Protein AF-0000000087545117 (afdb_homodimer)

InterPro domains:
  IPR011008 Dimeric alpha-beta barrel [SSF54909] (1-99)
  IPR012577 NIPSNAP [PF07978] (7-99)

Nearest PDB structures (foldseek):
  5k9f-assembly1_A  TM=8.607E-01  e=1.826E-07  Paraburkholderia xenovorans LB400
  2ap6-assembly1_A  TM=8.601E-01  e=4.436E-07  Agrobacterium fabrum str. C58
  5ixu-assembly1_A  TM=8.517E-01  e=2.617E-06  Paraburkholderia xenovorans LB400
  1vqs-assembly1_B  TM=8.521E-01  e=5.545E-06  Agrobacterium fabrum str. C58
  2gff-assembly1_A  TM=7.831E-01  e=1.025E-05  Yersinia pestis

Radius of gyration: 17.35 Å; Cα contacts (8 Å, |Δi|>4): 385; chains: 2; bounding box: 37×52×34 Å

pLDDT: mean 96.79, std 2.28, range [77.75, 98.69]

Solvent-accessible surface area (backbone atoms only — not comparable to full-atom values): 10434 Å² total; per-residue (Å²): 90,34,25,46,38,36,45,33,37,36,39,59,91,36,50,70,59,50,51,55,53,47,57,52,48,51,53,51,43,40,73,69,68,33,51,67,68,29,35,33,35,50,64,53,78,62,64,31,46,33,38,36,38,34,29,31,72,35,70,67,54,43,50,50,45,52,57,50,41,69,70,34,68,69,47,43,49,53,53,50,50,44,65,71,68,48,39,60,72,45,73,46,80,43,37,21,28,65,49,68,133,88,33,24,44,37,35,44,32,37,36,40,59,91,36,48,72,60,50,50,55,51,47,57,49,48,52,51,51,43,40,74,69,68,32,50,65,70,29,35,32,34,51,65,53,76,62,64,34,47,33,38,37,36,35,29,31,73,37,69,67,55,44,49,51,46,53,59,50,40,69,71,33,68,69,46,42,49,54,54,47,49,43,67,69,67,48,38,59,73,46,72,48,80,45,37,21,28,64,51,69,132

Sequence (202 aa):
MITCHVRYVIDPYQLPAFENYSRQWIRVVTRMGGNHHGYFLPAEGANNIAYCLFSFSNLADYERYRSEAEVDPECVELVTQASEQKFILSYERSFLRPVLVMITCHVRYVIDPYQLPAFENYSRQWIRVVTRMGGNHHGYFLPAEGANNIAYCLFSFSNLADYERYRSEAEVDPECVELVTQASEQKFILSYERSFLRPVLV

Organism: NCBI:txid47879

Structure (mmCIF, N/CA/C/O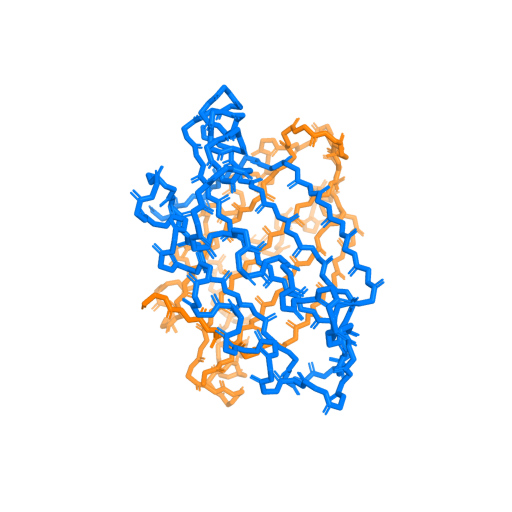 backbone):
data_AF-0000000087545117-model_v1
#
loop_
_entity.id
_entity.type
_entity.pdbx_description
1 polymer 'NIPSNAP domain-containing protein'
#
loop_
_atom_site.group_PDB
_atom_site.id
_atom_site.type_symbol
_atom_site.label_atom_id
_atom_site.label_alt_id
_atom_site.label_comp_id
_atom_site.label_asym_id
_atom_site.label_entity_id
_atom_site.label_seq_id
_atom_site.pdbx_PDB_ins_code
_atom_site.Cartn_x
_atom_site.Cartn_y
_atom_site.Cartn_z
_atom_site.occupancy
_atom_site.B_iso_or_equiv
_atom_site.auth_seq_id
_atom_site.auth_comp_id
_atom_site.auth_asym_id
_atom_site.auth_atom_id
_atom_site.pdbx_PDB_model_num
ATOM 1 N N . MET A 1 1 ? -11.609 -2.221 9.25 1 95.44 1 MET A N 1
ATOM 2 C CA . MET A 1 1 ? -10.398 -1.407 9.164 1 95.44 1 MET A CA 1
ATOM 3 C C . MET A 1 1 ? -10.305 -0.721 7.805 1 95.44 1 MET A C 1
ATOM 5 O O . MET A 1 1 ? -10.75 -1.268 6.793 1 95.44 1 MET A O 1
ATOM 9 N N . ILE A 1 2 ? -9.797 0.552 7.906 1 96.81 2 ILE A N 1
ATOM 10 C CA . ILE A 1 2 ? -9.672 1.343 6.688 1 96.81 2 ILE A CA 1
ATOM 11 C C . ILE A 1 2 ? -8.234 1.838 6.543 1 96.81 2 ILE A C 1
ATOM 13 O O . ILE A 1 2 ? -7.613 2.262 7.52 1 96.81 2 ILE A O 1
ATOM 17 N N . THR A 1 3 ? -7.711 1.676 5.301 1 98.38 3 THR A N 1
ATOM 18 C CA . THR A 1 3 ? -6.367 2.166 5.012 1 98.38 3 THR A CA 1
ATOM 19 C C . THR A 1 3 ? -6.426 3.406 4.125 1 98.38 3 THR A C 1
ATOM 21 O O . THR A 1 3 ? -7.105 3.412 3.1 1 98.38 3 THR A O 1
ATOM 24 N N . CYS A 1 4 ? -5.812 4.484 4.566 1 98.31 4 CYS A N 1
ATOM 25 C CA . CYS A 1 4 ? -5.535 5.625 3.695 1 98.31 4 CYS A CA 1
ATOM 26 C C . CYS A 1 4 ? -4.262 5.398 2.893 1 98.31 4 CYS A C 1
ATOM 28 O O . CYS A 1 4 ? -3.184 5.223 3.467 1 98.31 4 CYS A O 1
ATOM 30 N N . HIS A 1 5 ? -4.398 5.25 1.603 1 98.38 5 HIS A N 1
ATOM 31 C CA . HIS A 1 5 ? -3.305 5.16 0.643 1 98.38 5 HIS A CA 1
ATOM 32 C C . HIS A 1 5 ? -3.051 6.504 -0.031 1 98.38 5 HIS A C 1
ATOM 34 O O . HIS A 1 5 ? -3.928 7.031 -0.719 1 98.38 5 HIS A O 1
ATOM 40 N N . VAL A 1 6 ? -1.82 7.145 0.224 1 98.25 6 VAL A N 1
ATOM 41 C CA . VAL A 1 6 ? -1.506 8.445 -0.354 1 98.25 6 VAL A CA 1
ATOM 42 C C . VAL A 1 6 ? -0.435 8.289 -1.431 1 98.25 6 VAL A C 1
ATOM 44 O O . VAL A 1 6 ? 0.633 7.73 -1.175 1 98.25 6 VAL A O 1
ATOM 47 N N . ARG A 1 7 ? -0.712 8.648 -2.639 1 98.31 7 ARG A N 1
ATOM 48 C CA . ARG A 1 7 ? 0.26 8.766 -3.721 1 98.31 7 ARG A CA 1
ATOM 49 C C . ARG A 1 7 ? 0.762 10.203 -3.852 1 98.31 7 ARG A C 1
ATOM 51 O O . ARG A 1 7 ? -0.03 11.125 -4.039 1 98.31 7 ARG A O 1
ATOM 58 N N . TYR A 1 8 ? 2.111 10.375 -3.771 1 98.44 8 TYR A N 1
ATOM 59 C CA . TYR A 1 8 ? 2.713 11.695 -3.879 1 98.44 8 TYR A CA 1
ATOM 60 C C . TYR A 1 8 ? 3.461 11.852 -5.199 1 98.44 8 TYR A C 1
ATOM 62 O O . TYR A 1 8 ? 4.133 10.922 -5.652 1 98.44 8 TYR A O 1
ATOM 70 N N . VAL A 1 9 ? 3.307 12.969 -5.824 1 98.25 9 VAL A N 1
ATOM 71 C CA . VAL A 1 9 ? 4.316 13.469 -6.754 1 98.25 9 VAL A CA 1
ATOM 72 C C . VAL A 1 9 ? 5.238 14.453 -6.035 1 98.25 9 VAL A C 1
ATOM 74 O O . VAL A 1 9 ? 4.785 15.477 -5.516 1 98.25 9 VAL A O 1
ATOM 77 N N . ILE A 1 10 ? 6.543 14.102 -5.949 1 98.44 10 ILE A N 1
ATOM 78 C CA . ILE A 1 10 ? 7.449 14.914 -5.156 1 98.44 10 ILE A CA 1
ATOM 79 C C . ILE A 1 10 ? 8.516 15.539 -6.062 1 98.44 10 ILE A C 1
ATOM 81 O O . ILE A 1 10 ? 8.664 15.133 -7.219 1 98.44 10 ILE A O 1
ATOM 85 N N . ASP A 1 11 ? 9.172 16.625 -5.605 1 97.62 11 ASP A N 1
ATOM 86 C CA . ASP A 1 11 ? 10.359 17.188 -6.246 1 97.62 11 ASP A CA 1
ATOM 87 C C . ASP A 1 11 ? 11.555 16.234 -6.078 1 97.62 11 ASP A C 1
ATOM 89 O O . ASP A 1 11 ? 12.07 16.078 -4.973 1 97.62 11 ASP A O 1
ATOM 93 N N . PRO A 1 12 ? 11.992 15.625 -7.164 1 96.38 12 PRO A N 1
ATOM 94 C CA . PRO A 1 12 ? 13.055 14.625 -7.031 1 96.38 12 PRO A CA 1
ATOM 95 C C . PRO A 1 12 ? 14.359 15.219 -6.504 1 96.38 12 PRO A C 1
ATOM 97 O O . PRO A 1 12 ? 15.227 14.484 -6.031 1 96.38 12 PRO A O 1
ATOM 100 N N . TYR A 1 13 ? 14.508 16.516 -6.5 1 96.69 13 TYR A N 1
ATOM 101 C CA . TYR A 1 13 ? 15.727 17.172 -6.031 1 96.69 13 TYR A CA 1
ATOM 102 C C . TYR A 1 13 ? 15.656 17.438 -4.531 1 96.69 13 TYR A C 1
ATOM 104 O O . TYR A 1 13 ? 16.625 17.922 -3.938 1 96.69 13 TYR A O 1
ATOM 112 N N . GLN A 1 14 ? 14.539 17.094 -3.92 1 97.88 14 GLN A N 1
ATOM 113 C CA . GLN A 1 14 ? 14.375 17.312 -2.486 1 97.88 14 GLN A CA 1
ATOM 114 C C . GLN A 1 14 ? 13.961 16.031 -1.779 1 97.88 14 GLN A C 1
ATOM 116 O O . GLN A 1 14 ? 13.203 16.062 -0.811 1 97.88 14 GLN A O 1
ATOM 121 N N . LEU A 1 15 ? 14.445 14.945 -2.281 1 96.94 15 LEU A N 1
ATOM 122 C CA . LEU A 1 15 ? 14.117 13.633 -1.746 1 96.94 15 LEU A CA 1
ATOM 123 C C . LEU A 1 15 ? 14.539 13.516 -0.285 1 96.94 15 LEU A C 1
ATOM 125 O O . LEU A 1 15 ? 13.797 12.977 0.541 1 96.94 15 LEU A O 1
ATOM 129 N N . PRO A 1 16 ? 15.672 14.023 0.195 1 97.12 16 PRO A N 1
ATOM 130 C CA . PRO A 1 16 ? 16.047 13.938 1.608 1 97.12 16 PRO A CA 1
ATOM 131 C C . PRO A 1 16 ? 15.07 14.672 2.523 1 97.12 16 PRO A C 1
ATOM 133 O O . PRO A 1 16 ? 14.789 14.211 3.631 1 97.12 16 PRO A O 1
ATOM 136 N N . ALA A 1 17 ? 14.57 15.773 2.053 1 97.56 17 ALA A N 1
ATOM 137 C CA . ALA A 1 17 ? 13.602 16.531 2.842 1 97.56 17 ALA A CA 1
ATOM 138 C C . ALA A 1 17 ? 12.305 15.742 3.008 1 97.56 17 ALA A C 1
ATOM 140 O O . ALA A 1 17 ? 11.742 15.688 4.105 1 97.56 17 ALA A O 1
ATOM 141 N N . PHE A 1 18 ? 11.906 15.141 1.923 1 98.38 18 PHE A N 1
ATOM 142 C CA . PHE A 1 18 ? 10.695 14.336 1.977 1 98.38 18 PHE A CA 1
ATOM 143 C C . PHE A 1 18 ? 10.883 13.133 2.896 1 98.38 18 PHE A C 1
ATOM 145 O O . PHE A 1 18 ? 9.969 12.758 3.629 1 98.38 18 PHE A O 1
ATOM 152 N N . GLU A 1 19 ? 12.016 12.562 2.861 1 97.69 19 GLU A N 1
ATOM 153 C CA . GLU A 1 19 ? 12.273 11.414 3.729 1 97.69 19 GLU A CA 1
ATOM 154 C C . GLU A 1 19 ? 12.227 11.82 5.199 1 97.69 19 GLU A C 1
ATOM 156 O O . GLU A 1 19 ? 11.68 11.094 6.031 1 97.69 19 GLU A O 1
ATOM 161 N N . ASN A 1 20 ? 12.805 12.898 5.555 1 97.69 20 ASN A N 1
ATOM 162 C CA . ASN A 1 20 ? 12.727 13.406 6.918 1 97.69 20 ASN A CA 1
ATOM 163 C C . ASN A 1 20 ? 11.281 13.672 7.336 1 97.69 20 ASN A C 1
ATOM 165 O O . ASN A 1 20 ? 10.875 13.312 8.445 1 97.69 20 ASN A O 1
ATOM 169 N N . TYR A 1 21 ? 10.516 14.281 6.445 1 97.94 21 TYR A N 1
ATOM 170 C CA . TYR A 1 21 ? 9.086 14.523 6.617 1 97.94 21 TYR A CA 1
ATOM 171 C C . TYR A 1 21 ? 8.344 13.219 6.883 1 97.94 21 TYR A C 1
ATOM 173 O O . TYR A 1 21 ? 7.555 13.133 7.828 1 97.94 21 TYR A O 1
ATOM 181 N N . SER A 1 22 ? 8.664 12.219 6.113 1 98.06 22 SER A N 1
ATOM 182 C CA . SER A 1 22 ? 8.016 10.914 6.211 1 98.06 22 SER A CA 1
ATOM 183 C C . SER A 1 22 ? 8.266 10.273 7.574 1 98.06 22 SER A C 1
ATOM 185 O O . SER A 1 22 ? 7.344 9.742 8.195 1 98.06 22 SER A O 1
ATOM 187 N N . ARG A 1 23 ? 9.43 10.32 8.07 1 97.81 23 ARG A N 1
ATOM 188 C CA . ARG A 1 23 ? 9.789 9.719 9.352 1 97.81 23 ARG A CA 1
ATOM 189 C C . ARG A 1 23 ? 9.016 10.375 10.492 1 97.81 23 ARG A C 1
ATOM 191 O O . ARG A 1 23 ? 8.617 9.695 11.445 1 97.81 23 ARG A O 1
ATOM 198 N N . GLN A 1 24 ? 8.844 11.633 10.383 1 97.75 24 GLN A N 1
ATOM 199 C CA . GLN A 1 24 ? 8.109 12.352 11.422 1 97.75 24 GLN A CA 1
ATOM 200 C C . GLN A 1 24 ? 6.633 11.984 11.406 1 97.75 24 GLN A C 1
ATOM 202 O O . GLN A 1 24 ? 6.027 11.797 12.469 1 97.75 24 GLN A O 1
ATOM 207 N N . TRP A 1 25 ? 6.086 11.852 10.211 1 97.75 25 TRP A N 1
ATOM 208 C CA . TRP A 1 25 ? 4.676 11.492 10.125 1 97.75 25 TRP A CA 1
ATOM 209 C C . TRP A 1 25 ? 4.441 10.07 10.633 1 97.75 25 TRP A C 1
ATOM 211 O O . TRP A 1 25 ? 3.395 9.773 11.211 1 97.75 25 TRP A O 1
ATOM 221 N N . ILE A 1 26 ? 5.375 9.195 10.445 1 97.69 26 ILE A N 1
ATOM 222 C CA . ILE A 1 26 ? 5.234 7.84 10.961 1 97.69 26 ILE A CA 1
ATOM 223 C C . ILE A 1 26 ? 5.078 7.883 12.484 1 97.69 26 ILE A C 1
ATOM 225 O O . ILE A 1 26 ? 4.195 7.227 13.039 1 97.69 26 ILE A O 1
ATOM 229 N N . ARG A 1 27 ? 5.852 8.672 13.117 1 96.94 27 ARG A N 1
ATOM 230 C CA . ARG A 1 27 ? 5.793 8.82 14.57 1 96.94 27 ARG A CA 1
ATOM 231 C C . ARG A 1 27 ? 4.465 9.438 15 1 96.94 27 ARG A C 1
ATOM 233 O O . ARG A 1 27 ? 3.832 8.961 15.945 1 96.94 27 ARG A O 1
ATOM 240 N N . VAL A 1 28 ? 4.07 10.422 14.328 1 97.06 28 VAL A N 1
ATOM 241 C CA . VAL A 1 28 ? 2.896 11.195 14.727 1 97.06 28 VAL A CA 1
ATOM 242 C C . VAL A 1 28 ? 1.637 10.352 14.547 1 97.06 28 VAL A C 1
ATOM 244 O O . VAL A 1 28 ? 0.792 10.289 15.438 1 97.06 28 VAL A O 1
ATOM 247 N N . VAL A 1 29 ? 1.491 9.688 13.391 1 97.25 29 VAL A N 1
ATOM 248 C CA . VAL A 1 29 ? 0.317 8.867 13.125 1 97.25 29 VAL A CA 1
ATOM 249 C C . VAL A 1 29 ? 0.241 7.723 14.133 1 97.25 29 VAL A C 1
ATOM 251 O O . VAL A 1 29 ? -0.841 7.391 14.625 1 97.25 29 VAL A O 1
ATOM 254 N N . THR A 1 30 ? 1.359 7.172 14.43 1 96.06 30 THR A N 1
ATOM 255 C CA . THR A 1 30 ? 1.421 6.098 15.422 1 96.06 30 THR A CA 1
ATOM 256 C C . THR A 1 30 ? 0.986 6.602 16.797 1 96.06 30 THR A C 1
ATOM 258 O O . THR A 1 30 ? 0.197 5.945 17.484 1 96.06 30 THR A O 1
ATOM 261 N N . ARG A 1 31 ? 1.439 7.754 17.203 1 96 31 ARG A N 1
ATOM 262 C CA . ARG A 1 31 ? 1.082 8.375 18.469 1 96 31 ARG A CA 1
ATOM 263 C C . ARG A 1 31 ? -0.42 8.625 18.562 1 96 31 ARG A C 1
ATOM 265 O O . ARG A 1 31 ? -1.017 8.492 19.625 1 96 31 ARG A O 1
ATOM 272 N N . MET A 1 32 ? -1.016 8.797 17.453 1 96.5 32 MET A N 1
ATOM 273 C CA . MET A 1 32 ? -2.424 9.188 17.438 1 96.5 32 MET A CA 1
ATOM 274 C C . MET A 1 32 ? -3.318 7.977 17.203 1 96.5 32 MET A C 1
ATOM 276 O O . MET A 1 32 ? -4.516 8.125 16.953 1 96.5 32 MET A O 1
ATOM 280 N N . GLY A 1 33 ? -2.725 6.859 17.219 1 94.06 33 GLY A N 1
ATOM 281 C CA . GLY A 1 33 ? -3.523 5.645 17.25 1 94.06 33 GLY A CA 1
ATOM 282 C C . GLY A 1 33 ? -3.619 4.957 15.898 1 94.06 33 GLY A C 1
ATOM 283 O O . GLY A 1 33 ? -4.359 3.982 15.742 1 94.06 33 GLY A O 1
ATOM 284 N N . GLY A 1 34 ? -2.939 5.438 14.938 1 95.88 34 GLY A N 1
ATOM 285 C CA . GLY A 1 34 ? -2.943 4.793 13.641 1 95.88 34 GLY A CA 1
ATOM 286 C C . GLY A 1 34 ? -1.937 3.662 13.523 1 95.88 34 GLY A C 1
ATOM 287 O O . GLY A 1 34 ? -0.937 3.643 14.25 1 95.88 34 GLY A O 1
ATOM 288 N N . ASN A 1 35 ? -2.291 2.656 12.68 1 95.75 35 ASN A N 1
ATOM 289 C CA . ASN A 1 35 ? -1.332 1.638 12.266 1 95.75 35 ASN A CA 1
ATOM 290 C C . ASN A 1 35 ? -0.624 2.029 10.977 1 95.75 35 ASN A C 1
ATOM 292 O O . ASN A 1 35 ? -1.212 1.962 9.891 1 95.75 35 ASN A O 1
ATOM 296 N N . HIS A 1 36 ? 0.613 2.475 11.148 1 96.69 36 HIS A N 1
ATOM 297 C CA . HIS A 1 36 ? 1.353 2.924 9.977 1 96.69 36 HIS A CA 1
ATOM 298 C C . HIS A 1 36 ? 2.002 1.75 9.25 1 96.69 36 HIS A C 1
ATOM 300 O O . HIS A 1 36 ? 2.551 0.848 9.891 1 96.69 36 HIS A O 1
ATOM 306 N N . HIS A 1 37 ? 1.931 1.757 7.875 1 96.44 37 HIS A N 1
ATOM 307 C CA . HIS A 1 37 ? 2.51 0.691 7.062 1 96.44 37 HIS A CA 1
ATOM 308 C C . HIS A 1 37 ? 3.811 1.144 6.406 1 96.44 37 HIS A C 1
ATOM 310 O O . HIS A 1 37 ? 4.523 0.334 5.809 1 96.44 37 HIS A O 1
ATOM 316 N N . GLY A 1 38 ? 4.16 2.473 6.527 1 96.81 38 GLY A N 1
ATOM 317 C CA . GLY A 1 38 ? 5.414 2.977 5.996 1 96.81 38 GLY A CA 1
ATOM 318 C C . GLY A 1 38 ? 5.23 3.959 4.855 1 96.81 38 GLY A C 1
ATOM 319 O O . GLY A 1 38 ? 4.117 4.137 4.359 1 96.81 38 GLY A O 1
ATOM 320 N N . TYR A 1 39 ? 6.305 4.668 4.609 1 98.62 39 TYR A N 1
ATOM 321 C CA . TYR A 1 39 ? 6.48 5.406 3.363 1 98.62 39 TYR A CA 1
ATOM 322 C C . TYR A 1 39 ? 7.355 4.629 2.387 1 98.62 39 TYR A C 1
ATOM 324 O O . TYR A 1 39 ? 8.234 3.869 2.801 1 98.62 39 TYR A O 1
ATOM 332 N N . PHE A 1 40 ? 7.129 4.844 1.197 1 98.38 40 PHE A N 1
ATOM 333 C CA . PHE A 1 40 ? 7.859 4.195 0.115 1 98.38 40 PHE A CA 1
ATOM 334 C C . PHE A 1 40 ? 8.328 5.215 -0.912 1 98.38 40 PHE A C 1
ATOM 336 O O . PHE A 1 40 ? 7.512 5.816 -1.617 1 98.38 40 PHE A O 1
ATOM 343 N N . LEU A 1 41 ? 9.719 5.363 -0.924 1 98.06 41 LEU A N 1
ATOM 344 C CA . LEU A 1 41 ? 10.359 6.438 -1.677 1 98.06 41 LEU A CA 1
ATOM 345 C C . LEU A 1 41 ? 10.922 5.918 -2.994 1 98.06 41 LEU A C 1
ATOM 347 O O . LEU A 1 41 ? 11.148 4.715 -3.148 1 98.06 41 LEU A O 1
ATOM 351 N N . PRO A 1 42 ? 11.219 6.832 -3.949 1 96.38 42 PRO A N 1
ATOM 352 C CA . PRO A 1 42 ? 11.797 6.402 -5.227 1 96.38 42 PRO A CA 1
ATOM 353 C C . PRO A 1 42 ? 13.07 5.582 -5.055 1 96.38 42 PRO A C 1
ATOM 355 O O . PRO A 1 42 ? 13.906 5.902 -4.203 1 96.38 42 PRO A O 1
ATOM 358 N N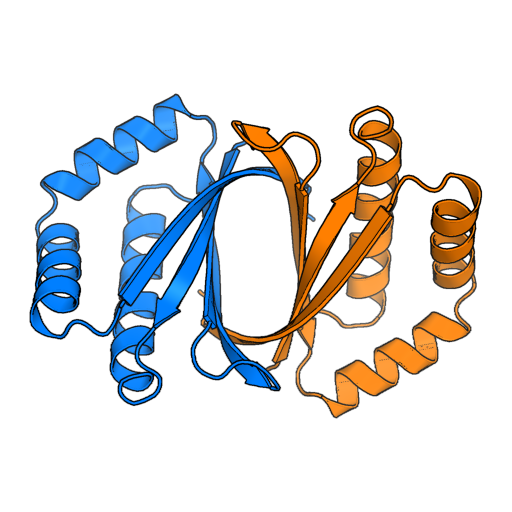 . ALA A 1 43 ? 13.141 4.527 -5.715 1 94.31 43 ALA A N 1
ATOM 359 C CA . ALA A 1 43 ? 14.344 3.703 -5.793 1 94.31 43 ALA A CA 1
ATOM 360 C C . ALA A 1 43 ? 14.727 3.416 -7.242 1 94.31 43 ALA A C 1
ATOM 362 O O . ALA A 1 43 ? 15.555 4.117 -7.824 1 94.31 43 ALA A O 1
ATOM 363 N N . GLU A 1 44 ? 13.938 2.385 -7.855 1 91.25 44 GLU A N 1
ATOM 364 C CA . GLU A 1 44 ? 14.086 2.059 -9.273 1 91.25 44 GLU A CA 1
ATOM 365 C C . GLU A 1 44 ? 12.789 2.332 -10.039 1 91.25 44 GLU A C 1
ATOM 367 O O . GLU A 1 44 ? 11.719 1.877 -9.633 1 91.25 44 GLU A O 1
ATOM 372 N N . GLY A 1 45 ? 12.867 3.242 -11.094 1 92.88 45 GLY A N 1
ATOM 373 C CA . GLY A 1 45 ? 11.695 3.678 -11.836 1 92.88 45 GLY A CA 1
ATOM 374 C C . GLY A 1 45 ? 11.508 5.184 -11.828 1 92.88 45 GLY A C 1
ATOM 375 O O . GLY A 1 45 ? 12.445 5.934 -12.086 1 92.88 45 GLY A O 1
ATOM 376 N N . ALA A 1 46 ? 10.211 5.578 -11.477 1 94 46 ALA A N 1
ATOM 377 C CA . ALA A 1 46 ? 9.938 7.008 -11.367 1 94 46 ALA A CA 1
ATOM 378 C C . ALA A 1 46 ? 10.734 7.633 -10.227 1 94 46 ALA A C 1
ATOM 380 O O . ALA A 1 46 ? 10.766 7.094 -9.117 1 94 46 ALA A O 1
ATOM 381 N N . ASN A 1 47 ? 11.344 8.703 -10.453 1 96.38 47 ASN A N 1
ATOM 382 C CA . ASN A 1 47 ? 12.195 9.328 -9.445 1 96.38 47 ASN A CA 1
ATOM 383 C C . ASN A 1 47 ? 11.43 10.352 -8.617 1 96.38 47 ASN A C 1
ATOM 385 O O . ASN A 1 47 ? 12.008 11.023 -7.754 1 96.38 47 ASN A O 1
ATOM 389 N N . ASN A 1 48 ? 10.055 10.445 -8.914 1 98.06 48 ASN A N 1
ATOM 390 C CA . ASN A 1 48 ? 9.32 11.516 -8.242 1 98.06 48 ASN A CA 1
ATOM 391 C C . ASN A 1 48 ? 7.996 11.008 -7.672 1 98.06 48 ASN A C 1
ATOM 393 O O . ASN A 1 48 ? 7.098 11.805 -7.383 1 98.06 48 ASN A O 1
ATOM 397 N N . ILE A 1 49 ? 7.848 9.703 -7.598 1 98.5 49 ILE A N 1
ATOM 398 C CA . ILE A 1 49 ? 6.617 9.141 -7.051 1 98.5 49 ILE A CA 1
ATOM 399 C C . ILE A 1 49 ? 6.914 8.438 -5.727 1 98.5 49 ILE A C 1
ATOM 401 O O . ILE A 1 49 ? 7.859 7.652 -5.633 1 98.5 49 ILE A O 1
ATOM 405 N N . ALA A 1 50 ? 6.137 8.773 -4.672 1 98.56 50 ALA A N 1
ATOM 406 C CA . ALA A 1 50 ? 6.223 8.133 -3.363 1 98.56 50 ALA A CA 1
ATOM 407 C C . ALA A 1 50 ? 4.844 7.734 -2.854 1 98.56 50 ALA A C 1
ATOM 409 O O . ALA A 1 50 ? 3.824 8.219 -3.35 1 98.56 50 ALA A O 1
ATOM 410 N N . TYR A 1 51 ? 4.801 6.863 -1.925 1 98.62 51 TYR A N 1
ATOM 411 C CA . TYR A 1 51 ? 3.551 6.395 -1.338 1 98.62 51 TYR A CA 1
ATOM 412 C C . TYR A 1 51 ? 3.639 6.371 0.183 1 98.62 51 TYR A C 1
ATOM 414 O O . TYR A 1 51 ? 4.73 6.262 0.747 1 98.62 51 TYR A O 1
ATOM 422 N N . CYS A 1 52 ? 2.504 6.445 0.791 1 98.5 52 CYS A N 1
ATOM 423 C CA . CYS A 1 52 ? 2.303 6.242 2.221 1 98.5 52 CYS A CA 1
ATOM 424 C C . CYS A 1 52 ? 1.015 5.473 2.488 1 98.5 52 CYS A C 1
ATOM 426 O O . CYS A 1 52 ? 0 5.707 1.827 1 98.5 52 CYS A O 1
ATOM 428 N N . LEU A 1 53 ? 1.076 4.566 3.387 1 98.38 53 LEU A N 1
ATOM 429 C CA . LEU A 1 53 ? -0.124 3.85 3.803 1 98.38 53 LEU A CA 1
ATOM 430 C C . LEU A 1 53 ? -0.211 3.77 5.324 1 98.38 53 LEU A C 1
ATOM 432 O O . LEU A 1 53 ? 0.778 3.455 5.988 1 98.38 53 LEU A O 1
ATOM 436 N N . PHE A 1 54 ? -1.405 3.996 5.887 1 98.19 54 PHE A N 1
ATOM 437 C CA . PHE A 1 54 ? -1.706 3.84 7.305 1 98.19 54 PHE A CA 1
ATOM 438 C C . PHE A 1 54 ? -3.18 3.514 7.512 1 98.19 54 PHE A C 1
ATOM 440 O O . PHE A 1 54 ? -4.031 3.928 6.723 1 98.19 54 PHE A O 1
ATOM 447 N N . SER A 1 55 ? -3.477 2.82 8.609 1 97.56 55 SER A N 1
ATOM 448 C CA . SER A 1 55 ? -4.824 2.305 8.836 1 97.56 55 SER A CA 1
ATOM 449 C C . SER A 1 55 ? -5.387 2.785 10.164 1 97.56 55 SER A C 1
ATOM 451 O O . SER A 1 55 ? -4.633 3.045 11.109 1 97.56 55 SER A O 1
ATOM 453 N N . PHE A 1 56 ? -6.672 2.93 10.188 1 97.56 56 PHE A N 1
ATOM 454 C CA . PHE A 1 56 ? -7.488 3.109 11.383 1 97.56 56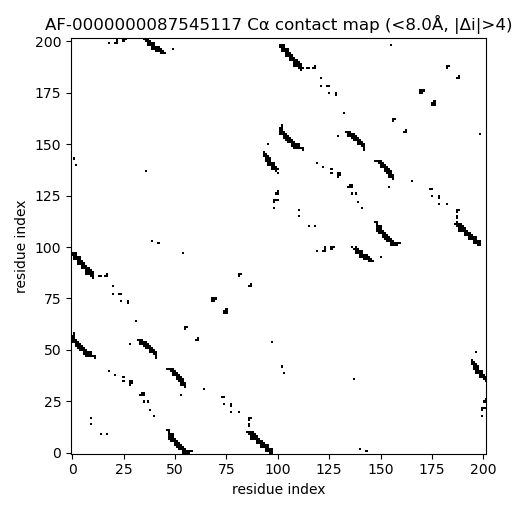 PHE A CA 1
ATOM 455 C C . PHE A 1 56 ? -8.617 2.084 11.422 1 97.56 56 PHE A C 1
ATOM 457 O O . PHE A 1 56 ? -8.883 1.403 10.43 1 97.56 56 PHE A O 1
ATOM 464 N N . SER A 1 57 ? -9.25 1.988 12.562 1 97.06 57 SER A N 1
ATOM 465 C CA . SER A 1 57 ? -10.266 0.96 12.758 1 97.06 57 SER A CA 1
ATOM 466 C C . SER A 1 57 ? -11.469 1.187 11.836 1 97.06 57 SER A C 1
ATOM 468 O O . SER A 1 57 ? -12.125 0.232 11.422 1 97.06 57 SER A O 1
ATOM 470 N N . ASN A 1 58 ? -11.828 2.449 11.648 1 94.88 58 ASN A N 1
ATOM 471 C CA . ASN A 1 58 ? -12.922 2.857 10.773 1 94.88 58 ASN A CA 1
ATOM 472 C C . ASN A 1 58 ? -12.773 4.309 10.328 1 94.88 58 ASN A C 1
ATOM 474 O O . ASN A 1 58 ? -11.836 4.996 10.734 1 94.88 58 ASN A O 1
ATOM 478 N N . LEU A 1 59 ? -13.727 4.727 9.484 1 95 59 LEU A N 1
ATOM 479 C CA . LEU A 1 59 ? -13.68 6.074 8.93 1 95 59 LEU A CA 1
ATOM 480 C C . LEU A 1 59 ? -13.859 7.121 10.023 1 95 59 LEU A C 1
ATOM 482 O O . LEU A 1 59 ? -13.281 8.211 9.945 1 95 59 LEU A O 1
ATOM 486 N N . ALA A 1 60 ? -14.656 6.863 11.031 1 95.88 60 ALA A N 1
ATOM 487 C CA . ALA A 1 60 ? -14.859 7.805 12.125 1 95.88 60 ALA A CA 1
ATOM 488 C C . ALA A 1 60 ? -13.555 8.07 12.867 1 95.88 60 ALA A C 1
ATOM 490 O O . ALA A 1 60 ? -13.234 9.219 13.195 1 95.88 60 ALA A O 1
ATOM 491 N N . ASP A 1 61 ? -12.828 6.969 13.062 1 97.12 61 ASP A N 1
ATOM 492 C CA . ASP A 1 61 ? -11.531 7.113 13.719 1 97.12 61 ASP A CA 1
ATOM 493 C C . ASP A 1 61 ? -10.57 7.922 12.852 1 97.12 61 ASP A C 1
ATOM 495 O O . ASP A 1 61 ? -9.781 8.719 13.367 1 97.12 61 ASP A O 1
ATOM 499 N N . TYR A 1 62 ? -10.688 7.711 11.625 1 97.25 62 TYR A N 1
ATOM 500 C CA . TYR A 1 62 ? -9.867 8.492 10.703 1 97.25 62 TYR A CA 1
ATOM 501 C C . TYR A 1 62 ? -10.219 9.969 10.766 1 97.25 62 TYR A C 1
ATOM 503 O O . TYR A 1 62 ? -9.336 10.828 10.797 1 97.25 62 TYR A O 1
ATOM 511 N N . GLU A 1 63 ? -11.453 10.273 10.797 1 96.5 63 GLU A N 1
ATOM 512 C CA . GLU A 1 63 ? -11.883 11.664 10.875 1 96.5 63 GLU A CA 1
ATOM 513 C C . GLU A 1 63 ? -11.438 12.305 12.188 1 96.5 63 GLU A C 1
ATOM 515 O O . GLU A 1 63 ? -11.062 13.484 12.211 1 96.5 63 GLU A O 1
ATOM 520 N N . ARG A 1 64 ? -11.57 11.578 13.188 1 96.88 64 ARG A N 1
ATOM 521 C CA . ARG A 1 64 ? -11.078 12.094 14.469 1 96.88 64 ARG A CA 1
ATOM 522 C C . ARG A 1 64 ? -9.594 12.43 14.391 1 96.88 64 ARG A C 1
ATOM 524 O O . ARG A 1 64 ? -9.164 13.484 14.859 1 96.88 64 ARG A O 1
ATOM 531 N N . TYR A 1 65 ? -8.828 11.516 13.805 1 97.62 65 TYR A N 1
ATOM 532 C CA . TYR A 1 65 ? -7.402 11.75 13.602 1 97.62 65 TYR A CA 1
ATOM 533 C C . TYR A 1 65 ? -7.172 13.023 12.789 1 97.6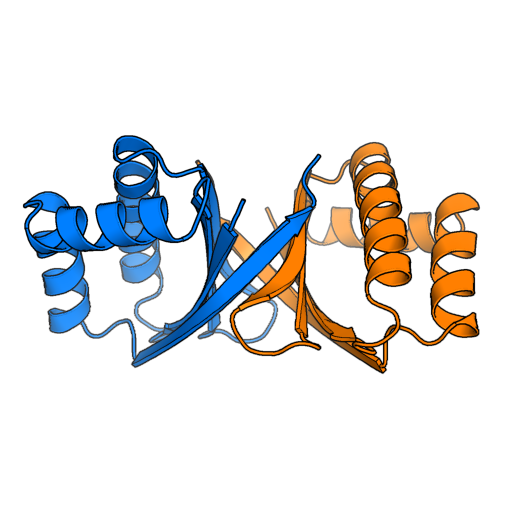2 65 TYR A C 1
ATOM 535 O O . TYR A 1 65 ? -6.305 13.836 13.133 1 97.62 65 TYR A O 1
ATOM 543 N N . ARG A 1 66 ? -7.93 13.172 11.727 1 96.62 66 ARG A N 1
ATOM 544 C CA . ARG A 1 66 ? -7.758 14.352 10.891 1 96.62 66 ARG A CA 1
ATOM 545 C C . ARG A 1 66 ? -8.023 15.625 11.68 1 96.62 66 ARG A C 1
ATOM 547 O O . ARG A 1 66 ? -7.297 16.609 11.547 1 96.62 66 ARG A O 1
ATOM 554 N N . SER A 1 67 ? -9.016 15.609 12.477 1 97.06 67 SER A N 1
ATOM 555 C CA . SER A 1 67 ? -9.375 16.766 13.289 1 97.06 67 SER A CA 1
ATOM 556 C C . SER A 1 67 ? -8.289 17.078 14.32 1 97.06 67 SER A C 1
ATOM 558 O O . SER A 1 67 ? -7.93 18.234 14.516 1 97.06 67 SER A O 1
ATOM 560 N N . GLU A 1 68 ? -7.801 16.062 14.859 1 97 68 GLU A N 1
ATOM 561 C CA . GLU A 1 68 ? -6.75 16.234 15.852 1 97 68 GLU A CA 1
ATOM 562 C C . GLU A 1 68 ? -5.461 16.75 15.211 1 97 68 GLU A C 1
ATOM 564 O O . GLU A 1 68 ? -4.766 17.594 15.773 1 97 68 GLU A O 1
ATOM 569 N N . ALA A 1 69 ? -5.125 16.234 14.07 1 96.38 69 ALA A N 1
ATOM 570 C CA . ALA A 1 69 ? -3.91 16.625 13.359 1 96.38 69 ALA A CA 1
ATOM 571 C C . ALA A 1 69 ? -3.943 18.094 12.961 1 96.38 69 ALA A C 1
ATOM 573 O O . ALA A 1 69 ? -2.904 18.75 12.914 1 96.38 69 ALA A O 1
ATOM 574 N N . GLU A 1 70 ? -5.113 18.578 12.688 1 96.19 70 GLU A N 1
ATOM 575 C CA . GLU A 1 70 ? -5.262 19.969 12.234 1 96.19 70 GLU A CA 1
ATOM 576 C C . GLU A 1 70 ? -4.773 20.953 13.297 1 96.19 70 GLU A C 1
ATOM 578 O O . GLU A 1 70 ? -4.289 22.031 12.969 1 96.19 70 GLU A O 1
ATOM 583 N N . VAL A 1 71 ? -4.809 20.594 14.539 1 96.38 71 VAL A N 1
ATOM 584 C CA . VAL A 1 71 ? -4.508 21.578 15.586 1 96.38 71 VAL A CA 1
ATOM 585 C C . VAL A 1 71 ? -3.299 21.109 16.391 1 96.38 71 VAL A C 1
ATOM 587 O O . VAL A 1 71 ? -2.797 21.844 17.25 1 96.38 71 VAL A O 1
ATOM 590 N N . ASP A 1 72 ? -2.857 19.891 16.219 1 97.5 72 ASP A N 1
ATOM 591 C CA . ASP A 1 72 ? -1.664 19.406 16.906 1 97.5 72 ASP A CA 1
ATOM 592 C C . ASP A 1 72 ? -0.422 20.172 16.453 1 97.5 72 ASP A C 1
ATOM 594 O O . ASP A 1 72 ? -0.148 20.281 15.258 1 97.5 72 ASP A O 1
ATOM 598 N N . PRO A 1 73 ? 0.393 20.656 17.406 1 97.25 73 PRO A N 1
ATOM 599 C CA . PRO A 1 73 ? 1.521 21.516 17.031 1 97.25 73 PRO A CA 1
ATOM 600 C C . PRO A 1 73 ? 2.545 20.812 16.156 1 97.25 73 PRO A C 1
ATOM 602 O O . PRO A 1 73 ? 3.107 21.406 15.242 1 97.25 73 PRO A O 1
ATOM 605 N N . GLU A 1 74 ? 2.799 19.609 16.406 1 97.38 74 GLU A N 1
ATOM 606 C CA . GLU A 1 74 ? 3.756 18.875 15.594 1 97.38 74 GLU A CA 1
ATOM 607 C C . GLU A 1 74 ? 3.236 18.672 14.172 1 97.38 74 GLU A C 1
ATOM 609 O O . GLU A 1 74 ? 3.992 18.797 13.211 1 97.38 74 GLU A O 1
ATOM 614 N N . CYS A 1 75 ? 2.018 18.359 14 1 97.5 75 CYS A N 1
ATOM 615 C CA . CYS A 1 75 ? 1.402 18.188 12.688 1 97.5 75 CYS A CA 1
ATOM 616 C C . CYS A 1 75 ? 1.386 19.5 11.906 1 97.5 75 CYS A C 1
ATOM 618 O O . CYS A 1 75 ? 1.683 19.516 10.711 1 97.5 75 CYS A O 1
ATOM 620 N N . VAL A 1 76 ? 1.021 20.578 12.602 1 97.44 76 VAL A N 1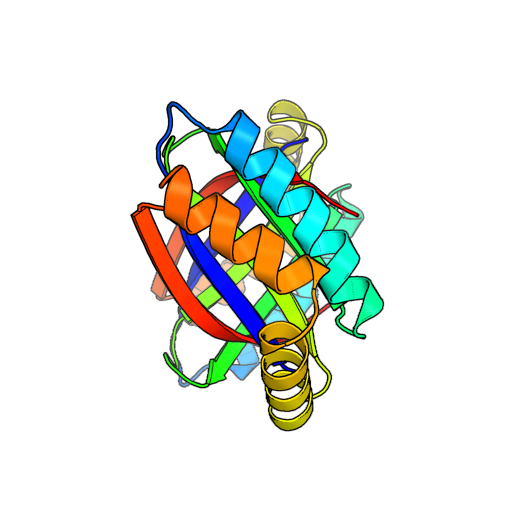
ATOM 621 C CA . VAL A 1 76 ? 0.983 21.891 11.977 1 97.44 76 VAL A CA 1
ATOM 622 C C . VAL A 1 76 ? 2.371 22.266 11.453 1 97.44 76 VAL A C 1
ATOM 624 O O . VAL A 1 76 ? 2.504 22.797 10.344 1 97.44 76 VAL A O 1
ATOM 627 N N . GLU A 1 77 ? 3.344 21.953 12.188 1 97.31 77 GLU A N 1
ATOM 628 C CA . GLU A 1 77 ? 4.715 22.234 11.773 1 97.31 77 GLU A CA 1
ATOM 629 C C . GLU A 1 77 ? 5.102 21.438 10.539 1 97.31 77 GLU A C 1
ATOM 631 O O . GLU A 1 77 ? 5.754 21.953 9.633 1 97.31 77 GLU A O 1
ATOM 636 N N . LEU A 1 78 ? 4.719 20.188 10.508 1 97.06 78 LEU A N 1
ATOM 637 C CA . LEU A 1 78 ? 5.027 19.328 9.375 1 97.06 78 LEU A CA 1
ATOM 638 C C . LEU A 1 78 ? 4.352 19.844 8.102 1 97.06 78 LEU A C 1
ATOM 640 O O . LEU A 1 78 ? 4.98 19.906 7.047 1 97.06 78 LEU A O 1
ATOM 644 N N . VAL A 1 79 ? 3.152 20.219 8.203 1 96.44 79 VAL A N 1
ATOM 645 C CA . VAL A 1 79 ? 2.396 20.734 7.066 1 96.44 79 VAL A CA 1
ATOM 646 C C . VAL A 1 79 ? 2.994 22.047 6.598 1 96.44 79 VAL A C 1
ATOM 648 O O . VAL A 1 79 ? 3.125 22.297 5.395 1 96.44 79 VAL A O 1
ATOM 651 N N . THR A 1 80 ? 3.361 22.906 7.504 1 96.62 80 THR A N 1
ATOM 652 C CA . THR A 1 80 ? 3.973 24.188 7.176 1 96.62 80 THR A CA 1
ATOM 653 C C . THR A 1 80 ? 5.301 23.984 6.449 1 96.62 80 THR A C 1
ATOM 655 O O . THR A 1 80 ? 5.582 24.672 5.461 1 96.62 80 THR A O 1
ATOM 658 N N . GLN A 1 81 ? 6.082 23.047 6.91 1 96.19 81 GLN A N 1
ATOM 659 C CA . GLN A 1 81 ? 7.363 22.75 6.281 1 96.19 81 GLN A CA 1
ATOM 660 C C . GLN A 1 81 ? 7.176 22.297 4.836 1 96.19 81 GLN A C 1
ATOM 662 O O . GLN A 1 81 ? 7.883 22.766 3.939 1 96.19 81 GLN A O 1
ATOM 667 N N . ALA A 1 82 ? 6.246 21.406 4.637 1 95.31 82 ALA A N 1
ATOM 668 C CA . ALA A 1 82 ? 5.965 20.922 3.283 1 95.31 82 ALA A CA 1
ATOM 669 C C . ALA A 1 82 ? 5.484 22.078 2.393 1 95.31 82 ALA A C 1
ATOM 671 O O . ALA A 1 82 ? 5.84 22.141 1.212 1 95.31 82 ALA A O 1
ATOM 672 N N . SER A 1 83 ? 4.707 23.016 2.953 1 95.62 83 SER A N 1
ATOM 673 C CA . SER A 1 83 ? 4.168 24.141 2.205 1 95.62 83 SER A CA 1
ATOM 674 C C . SER A 1 83 ? 5.262 25.156 1.858 1 95.62 83 SER A C 1
ATOM 676 O O . SER A 1 83 ? 5.234 25.766 0.79 1 95.62 83 SER A O 1
ATOM 678 N N . GLU A 1 84 ? 6.195 25.234 2.629 1 96.31 84 GLU A N 1
ATOM 679 C CA . GLU A 1 84 ? 7.262 26.219 2.416 1 96.31 84 GLU A CA 1
ATOM 680 C C . GLU A 1 84 ? 8.32 25.672 1.46 1 96.31 84 GLU A C 1
ATOM 682 O O . GLU A 1 84 ? 8.773 26.391 0.562 1 96.31 84 GLU A O 1
ATOM 687 N N . GLN A 1 85 ? 8.641 24.484 1.582 1 96.94 85 GLN A N 1
ATOM 688 C CA . GLN A 1 85 ? 9.719 23.891 0.796 1 96.94 85 GLN A CA 1
ATOM 689 C C . GLN A 1 85 ? 9.211 23.375 -0.54 1 96.94 85 GLN A C 1
ATOM 691 O O . GLN A 1 85 ? 9.977 23.234 -1.497 1 96.94 85 GLN A O 1
ATOM 696 N N . LYS A 1 86 ? 7.957 23.047 -0.539 1 97.19 86 LYS A N 1
ATOM 697 C CA . LYS A 1 86 ? 7.25 22.672 -1.76 1 97.19 86 LYS A CA 1
ATOM 698 C C . LYS A 1 86 ? 7.832 21.406 -2.369 1 97.19 86 LYS A C 1
ATOM 700 O O . LYS A 1 86 ? 7.969 21.297 -3.59 1 97.19 86 LYS A O 1
ATOM 705 N N . PHE A 1 87 ? 8.25 20.469 -1.481 1 97.56 87 PHE A N 1
ATOM 706 C CA . PHE A 1 87 ? 8.805 19.219 -2 1 97.56 87 PHE A CA 1
ATOM 707 C C . PHE A 1 87 ? 7.699 18.234 -2.357 1 97.56 87 PHE A C 1
ATOM 709 O O . PHE A 1 87 ? 7.973 17.156 -2.879 1 97.56 87 PHE A O 1
ATOM 716 N N . ILE A 1 88 ? 6.523 18.594 -1.97 1 97.81 88 ILE A N 1
ATOM 717 C CA . ILE A 1 88 ? 5.352 17.875 -2.451 1 97.81 88 ILE A CA 1
ATOM 718 C C . ILE A 1 88 ? 4.645 18.703 -3.525 1 97.81 88 ILE A C 1
ATOM 720 O O . ILE A 1 88 ? 4.164 19.812 -3.254 1 97.81 88 ILE A O 1
ATOM 724 N N . LEU A 1 89 ? 4.547 18.125 -4.688 1 98.12 89 LEU A N 1
ATOM 725 C CA . LEU A 1 89 ? 3.92 18.828 -5.805 1 98.12 89 LEU A CA 1
ATOM 726 C C . LEU A 1 89 ? 2.426 18.531 -5.867 1 98.12 89 LEU A C 1
ATOM 728 O O . LEU A 1 89 ? 1.621 19.422 -6.156 1 98.12 89 LEU A O 1
ATOM 732 N N . SER A 1 90 ? 2.078 17.312 -5.652 1 97.69 90 SER A N 1
ATOM 733 C CA . SER A 1 90 ? 0.681 16.906 -5.574 1 97.69 90 SER A CA 1
ATOM 734 C C . SER A 1 90 ? 0.541 15.57 -4.836 1 97.69 90 SER A C 1
ATOM 736 O O . SER A 1 90 ? 1.526 14.859 -4.637 1 97.69 90 SER A O 1
ATOM 738 N N . TYR A 1 91 ? -0.698 15.336 -4.332 1 97.31 91 TYR A N 1
ATOM 739 C CA . TYR A 1 91 ? -1.003 14.047 -3.73 1 97.31 91 TYR A CA 1
ATOM 740 C C . TYR A 1 91 ? -2.461 13.664 -3.959 1 97.31 91 TYR A C 1
ATOM 742 O O . TYR A 1 91 ? -3.295 14.531 -4.246 1 97.31 91 TYR A O 1
ATOM 750 N N . GLU A 1 92 ? -2.656 12.375 -3.867 1 97 92 GLU A N 1
ATOM 751 C CA . GLU A 1 92 ? -3.998 11.805 -3.93 1 97 92 GLU A CA 1
ATOM 752 C C . GLU A 1 92 ? -4.195 10.742 -2.85 1 97 92 GLU A C 1
ATOM 754 O O . GLU A 1 92 ? -3.289 9.953 -2.574 1 97 92 GLU A O 1
ATOM 759 N N . ARG A 1 93 ? -5.418 10.797 -2.301 1 96.38 93 ARG A N 1
ATOM 760 C CA . ARG A 1 93 ? -5.77 9.82 -1.277 1 96.38 93 ARG A CA 1
ATOM 761 C C . ARG A 1 93 ? -6.812 8.836 -1.794 1 96.38 93 ARG A C 1
ATOM 763 O O . ARG A 1 93 ? -7.742 9.227 -2.504 1 96.38 93 ARG A O 1
ATOM 770 N N . SER A 1 94 ? -6.617 7.645 -1.382 1 96.25 94 SER A N 1
ATOM 771 C CA . SER A 1 94 ? -7.602 6.582 -1.561 1 96.25 94 SER A CA 1
ATOM 772 C C . SER A 1 94 ? -7.828 5.812 -0.263 1 96.25 94 SER A C 1
ATOM 774 O O . SER A 1 94 ? -6.898 5.633 0.528 1 96.25 94 SER A O 1
ATOM 776 N N . PHE A 1 95 ? -9.094 5.387 -0.124 1 96.94 95 PHE A N 1
ATOM 777 C CA . PHE A 1 95 ? -9.445 4.637 1.075 1 96.94 95 PHE A CA 1
ATOM 778 C C . PHE A 1 95 ? -9.766 3.186 0.733 1 96.94 95 PHE A C 1
ATOM 780 O O . PHE A 1 95 ? -10.664 2.91 -0.066 1 96.94 95 PHE A O 1
ATOM 787 N N . LEU A 1 96 ? -8.977 2.359 1.364 1 97.94 96 LEU A N 1
ATOM 788 C CA . LEU A 1 96 ? -8.977 0.944 1.013 1 97.94 96 LEU A CA 1
ATOM 789 C C . LEU A 1 96 ? -9.188 0.076 2.248 1 97.94 96 LEU A C 1
ATOM 791 O O . LEU A 1 96 ? -9.047 0.55 3.377 1 97.94 96 LEU A O 1
ATOM 795 N N . ARG A 1 97 ? -9.672 -1.169 2.025 1 97.44 97 ARG A N 1
ATOM 796 C CA . ARG A 1 97 ? -9.781 -2.168 3.082 1 97.44 97 ARG A CA 1
ATOM 797 C C . ARG A 1 97 ? -8.562 -3.084 3.102 1 97.44 97 ARG A C 1
ATOM 799 O O . ARG A 1 97 ? -8.297 -3.785 2.123 1 97.44 97 ARG A O 1
ATOM 806 N N . PRO A 1 98 ? -7.82 -3.145 4.227 1 97.56 98 PRO A N 1
ATOM 807 C CA . PRO A 1 98 ? -6.586 -3.932 4.266 1 97.56 98 PRO A CA 1
ATOM 808 C C . PRO A 1 98 ? -6.84 -5.422 4.465 1 97.56 98 PRO A C 1
ATOM 810 O O . PRO A 1 98 ? -7.793 -5.801 5.152 1 97.56 98 PRO A O 1
ATOM 813 N N . VAL A 1 99 ? -6.086 -6.184 3.832 1 96.62 99 VAL A N 1
ATOM 814 C CA . VAL A 1 99 ? -5.891 -7.602 4.102 1 96.62 99 VAL A CA 1
ATOM 815 C C . VAL A 1 99 ? -4.465 -7.848 4.59 1 96.62 99 VAL A C 1
ATOM 817 O O . VAL A 1 99 ? -3.514 -7.77 3.811 1 96.62 99 VAL A O 1
ATOM 820 N N . LEU A 1 100 ? -4.301 -8.062 5.914 1 92.81 100 LEU A N 1
ATOM 821 C CA . LEU A 1 100 ? -2.992 -8.109 6.555 1 92.81 100 LEU A CA 1
ATOM 822 C C . LEU A 1 100 ? -2.689 -9.508 7.078 1 92.81 100 LEU A C 1
ATOM 824 O O . LEU A 1 100 ? -3.576 -10.367 7.125 1 92.81 100 LEU A O 1
ATOM 828 N N . VAL A 1 101 ? -1.365 -9.672 7.328 1 77.75 101 VAL A N 1
ATOM 829 C CA . VAL A 1 101 ? -0.856 -10.93 7.875 1 77.75 101 VAL A CA 1
ATOM 830 C C . VAL A 1 101 ? -1.489 -11.195 9.234 1 77.75 101 VAL A C 1
ATOM 832 O O . VAL A 1 101 ? -1.789 -10.258 9.984 1 77.75 101 VAL A O 1
ATOM 835 N N . MET B 1 1 ? 17.078 -1.997 1.363 1 95.5 1 MET B N 1
ATOM 836 C CA . MET B 1 1 ? 15.805 -2.689 1.216 1 95.5 1 MET B CA 1
ATOM 837 C C . MET B 1 1 ? 15.008 -2.119 0.047 1 95.5 1 MET B C 1
ATOM 839 O O . MET B 1 1 ? 15.102 -0.927 -0.25 1 95.5 1 MET B O 1
ATOM 843 N N . ILE B 1 2 ? 14.336 -3.064 -0.609 1 96.94 2 ILE B N 1
ATOM 844 C CA . ILE B 1 2 ? 13.539 -2.654 -1.762 1 96.94 2 ILE B CA 1
ATOM 845 C C . ILE B 1 2 ? 12.109 -3.166 -1.612 1 96.94 2 ILE B C 1
ATOM 847 O O . ILE B 1 2 ? 11.891 -4.305 -1.191 1 96.94 2 ILE B O 1
ATOM 851 N N . THR B 1 3 ? 11.156 -2.285 -1.944 1 98.31 3 THR B N 1
ATOM 852 C CA . THR B 1 3 ? 9.742 -2.656 -1.895 1 98.31 3 THR B CA 1
ATOM 853 C C . THR B 1 3 ? 9.164 -2.754 -3.301 1 98.31 3 THR B C 1
ATOM 855 O O . THR B 1 3 ? 9.336 -1.844 -4.113 1 98.31 3 THR B O 1
ATOM 858 N N . CYS B 1 4 ? 8.578 -3.775 -3.59 1 98.25 4 CYS B N 1
ATOM 859 C CA . CYS B 1 4 ? 7.723 -3.887 -4.766 1 98.25 4 CYS B CA 1
ATOM 860 C C . CYS B 1 4 ? 6.309 -3.414 -4.457 1 98.25 4 CYS B C 1
ATOM 862 O O . CYS B 1 4 ? 5.641 -3.965 -3.58 1 98.25 4 CYS B O 1
ATOM 864 N N . HIS B 1 5 ? 5.906 -2.379 -5.07 1 98.38 5 HIS B N 1
ATOM 865 C CA . HIS B 1 5 ? 4.559 -1.825 -5.023 1 98.38 5 HIS B CA 1
ATOM 866 C C . HIS B 1 5 ? 3.764 -2.209 -6.27 1 98.38 5 HIS B C 1
ATOM 868 O O . HIS B 1 5 ? 4.129 -1.836 -7.383 1 98.38 5 HIS B O 1
ATOM 874 N N . VAL B 1 6 ? 2.676 -2.957 -6.09 1 98.25 6 VAL B N 1
ATOM 875 C CA . VAL B 1 6 ? 1.877 -3.402 -7.23 1 98.25 6 VAL B CA 1
ATOM 876 C C . VAL B 1 6 ? 0.508 -2.725 -7.195 1 98.25 6 VAL B C 1
ATOM 878 O O . VAL B 1 6 ? -0.203 -2.797 -6.191 1 98.25 6 VAL B O 1
ATOM 881 N N . ARG B 1 7 ? 0.146 -2.027 -8.211 1 98.31 7 ARG B N 1
ATOM 882 C CA . ARG B 1 7 ? -1.192 -1.49 -8.438 1 98.31 7 ARG B CA 1
ATOM 883 C C . ARG B 1 7 ? -1.991 -2.393 -9.367 1 98.31 7 ARG B C 1
ATOM 885 O O . ARG B 1 7 ? -1.565 -2.662 -10.492 1 98.31 7 ARG B O 1
ATOM 892 N N . TYR B 1 8 ? -3.152 -2.799 -8.914 1 98.44 8 TYR B N 1
ATOM 893 C CA . TYR B 1 8 ? -4.012 -3.666 -9.711 1 98.44 8 TYR B CA 1
ATOM 894 C C . TYR B 1 8 ? -5.262 -2.924 -10.172 1 98.44 8 TYR B C 1
ATOM 896 O O . TYR B 1 8 ? -5.844 -2.146 -9.406 1 98.44 8 TYR B O 1
ATOM 904 N N . VAL B 1 9 ? -5.625 -3.111 -11.375 1 98.25 9 VAL B N 1
ATOM 905 C CA . VAL B 1 9 ? -7.012 -2.939 -11.797 1 98.25 9 VAL B CA 1
ATOM 906 C C . VAL B 1 9 ? -7.723 -4.289 -11.789 1 98.25 9 VAL B C 1
ATOM 908 O O . VAL B 1 9 ? -7.316 -5.219 -12.492 1 98.25 9 VAL B O 1
ATOM 911 N N . ILE B 1 10 ? -8.766 -4.453 -11.016 1 98.44 10 ILE B N 1
ATOM 912 C CA . ILE B 1 10 ? -9.406 -5.75 -10.844 1 98.44 10 ILE B CA 1
ATOM 913 C C . ILE B 1 10 ? -10.859 -5.676 -11.32 1 98.44 10 ILE B C 1
ATOM 915 O O . ILE B 1 10 ? -11.391 -4.582 -11.539 1 98.44 10 ILE B O 1
ATOM 919 N N . ASP B 1 11 ? -11.492 -6.762 -11.562 1 97.62 11 ASP B N 1
ATOM 920 C CA . ASP B 1 11 ? -12.93 -6.871 -11.797 1 97.62 11 ASP B CA 1
ATOM 921 C C . ASP B 1 11 ? -13.711 -6.676 -10.5 1 97.62 11 ASP B C 1
ATOM 923 O O . ASP B 1 11 ? -13.672 -7.523 -9.609 1 97.62 11 ASP B O 1
ATOM 927 N N . PRO B 1 12 ? -14.406 -5.609 -10.477 1 96.5 12 PRO B N 1
ATOM 928 C CA . PRO B 1 12 ? -15.07 -5.312 -9.203 1 96.5 12 PRO B CA 1
ATOM 929 C C . PRO B 1 12 ? -16.125 -6.352 -8.828 1 96.5 12 PRO B C 1
ATOM 931 O O . PRO B 1 12 ? -16.531 -6.438 -7.668 1 96.5 12 PRO B O 1
ATOM 934 N N . TYR B 1 13 ? -16.594 -7.168 -9.672 1 96.94 13 TYR B N 1
ATOM 935 C CA . TYR B 1 13 ? -17.594 -8.188 -9.414 1 96.94 13 TYR B CA 1
ATOM 936 C C . TYR B 1 13 ? -16.969 -9.469 -8.883 1 96.94 13 TYR B C 1
ATOM 938 O O . TYR B 1 13 ? -17.656 -10.414 -8.523 1 96.94 13 TYR B O 1
ATOM 946 N N . GLN B 1 14 ? -15.641 -9.477 -8.828 1 97.81 14 GLN B N 1
ATOM 947 C CA . GLN B 1 14 ? -14.93 -10.656 -8.344 1 97.81 14 GLN B CA 1
ATOM 948 C C . GLN B 1 14 ? -14 -10.305 -7.188 1 97.81 14 GLN B C 1
ATOM 950 O O . GLN B 1 14 ? -12.93 -10.891 -7.047 1 97.81 14 GLN B O 1
ATOM 955 N N . LEU B 1 15 ? -14.383 -9.375 -6.449 1 97.06 15 LEU B N 1
ATOM 956 C CA . LEU B 1 15 ? -13.594 -8.898 -5.324 1 97.06 15 LEU B CA 1
ATOM 957 C C . LEU B 1 15 ? -13.328 -10.023 -4.328 1 97.06 15 LEU B C 1
ATOM 959 O O . LEU B 1 15 ? -12.211 -10.156 -3.818 1 97.06 15 LEU B O 1
ATOM 963 N N . PRO B 1 16 ? -14.242 -10.938 -3.967 1 97.31 16 PRO B N 1
ATOM 964 C CA . PRO B 1 16 ? -13.953 -12.031 -3.029 1 97.31 16 PRO B CA 1
ATOM 965 C C . PRO B 1 16 ? -12.867 -12.977 -3.541 1 97.31 16 PRO B C 1
ATOM 967 O O . PRO B 1 16 ? -12.047 -13.461 -2.758 1 97.31 16 PRO B O 1
ATOM 970 N N . ALA B 1 17 ? -12.867 -13.195 -4.801 1 97.56 17 ALA B N 1
ATOM 971 C CA . ALA B 1 17 ? -11.836 -14.055 -5.387 1 97.56 17 ALA B CA 1
ATOM 972 C C . ALA B 1 17 ? -10.461 -13.414 -5.262 1 97.56 17 ALA B C 1
ATOM 974 O O . ALA B 1 17 ? -9.492 -14.086 -4.906 1 97.56 17 ALA B O 1
ATOM 975 N N . PHE B 1 18 ? -10.43 -12.164 -5.531 1 98.44 18 PHE B N 1
ATOM 976 C CA . PHE B 1 18 ? -9.164 -11.453 -5.406 1 98.44 18 PHE B CA 1
ATOM 977 C C . PHE B 1 18 ? -8.688 -11.438 -3.957 1 98.44 18 PHE B C 1
ATOM 979 O O . PHE B 1 18 ? -7.492 -11.555 -3.691 1 98.44 18 PHE B O 1
ATOM 986 N N . GLU B 1 19 ? -9.594 -11.266 -3.066 1 97.75 19 GLU B N 1
ATOM 987 C CA . GLU B 1 19 ? -9.211 -11.266 -1.659 1 97.75 19 GLU B CA 1
ATOM 988 C C . GLU B 1 19 ? -8.641 -12.617 -1.243 1 97.75 19 GLU B C 1
ATOM 990 O O . GLU B 1 19 ? -7.648 -12.68 -0.508 1 97.75 19 GLU B O 1
ATOM 995 N N . ASN B 1 20 ? -9.188 -13.68 -1.628 1 97.69 20 ASN B N 1
ATOM 996 C CA . ASN B 1 20 ? -8.648 -15.016 -1.356 1 97.69 20 ASN B CA 1
ATOM 997 C C . ASN B 1 20 ? -7.258 -15.188 -1.959 1 97.69 20 ASN B C 1
ATOM 999 O O . ASN B 1 20 ? -6.359 -15.727 -1.308 1 97.69 20 ASN B O 1
ATOM 1003 N N . TYR B 1 21 ? -7.129 -14.734 -3.152 1 98 21 TYR B N 1
ATOM 1004 C CA . TYR B 1 21 ? -5.848 -14.711 -3.854 1 98 21 TYR B CA 1
ATOM 1005 C C . TYR B 1 21 ? -4.801 -13.945 -3.047 1 98 21 TYR B C 1
ATOM 1007 O O . TYR B 1 21 ? -3.689 -14.438 -2.844 1 98 21 TYR B O 1
ATOM 1015 N N . SER B 1 22 ? -5.148 -12.828 -2.572 1 98.12 22 SER B N 1
ATOM 1016 C CA . SER B 1 22 ? -4.262 -11.953 -1.811 1 98.12 22 SER B CA 1
ATOM 1017 C C . SER B 1 22 ? -3.773 -12.633 -0.537 1 98.12 22 SER B C 1
ATOM 1019 O O . SER B 1 22 ? -2.586 -12.57 -0.211 1 98.12 22 SER B O 1
ATOM 1021 N N . ARG B 1 23 ? -4.648 -13.305 0.156 1 97.75 23 ARG B N 1
ATOM 1022 C CA . ARG B 1 23 ? -4.297 -13.977 1.402 1 97.75 23 ARG B CA 1
ATOM 1023 C C . ARG B 1 23 ? -3.275 -15.078 1.156 1 97.75 23 ARG B C 1
ATOM 1025 O O . ARG B 1 23 ? -2.377 -15.297 1.973 1 97.75 23 ARG B O 1
ATOM 1032 N N . GLN B 1 24 ? -3.422 -15.688 0.118 1 97.75 24 GLN B N 1
ATOM 1033 C CA . GLN B 1 24 ? -2.498 -16.766 -0.212 1 97.75 24 GLN B CA 1
ATOM 1034 C C . GLN B 1 24 ? -1.119 -16.219 -0.574 1 97.75 24 GLN B C 1
ATOM 1036 O O . GLN B 1 24 ? -0.099 -16.766 -0.152 1 97.75 24 GLN B O 1
ATOM 1041 N N . TRP B 1 25 ? -1.108 -15.188 -1.333 1 97.69 25 TRP B N 1
ATOM 1042 C CA . TRP B 1 25 ? 0.173 -14.594 -1.703 1 97.69 25 TRP B CA 1
ATOM 1043 C C . TRP B 1 25 ? 0.896 -14.047 -0.477 1 97.69 25 TRP B C 1
ATOM 1045 O O . TRP B 1 25 ? 2.127 -14.078 -0.408 1 97.69 25 TRP B O 1
ATOM 1055 N N . ILE B 1 26 ? 0.17 -13.5 0.498 1 97.62 26 ILE B N 1
ATOM 1056 C CA . ILE B 1 26 ? 0.799 -13.023 1.725 1 97.62 26 ILE B CA 1
ATOM 1057 C C . ILE B 1 26 ? 1.562 -14.164 2.393 1 97.62 26 ILE B C 1
ATOM 1059 O O . ILE B 1 26 ? 2.715 -14 2.797 1 97.62 26 ILE B O 1
ATOM 1063 N N . ARG B 1 27 ? 0.992 -15.32 2.426 1 96.88 27 ARG B N 1
ATOM 1064 C CA . ARG B 1 27 ? 1.615 -16.5 3.023 1 96.88 27 ARG B CA 1
ATOM 1065 C C . ARG B 1 27 ? 2.838 -16.938 2.223 1 96.88 27 ARG B C 1
ATOM 1067 O O . ARG B 1 27 ? 3.895 -17.203 2.795 1 96.88 27 ARG B O 1
ATOM 1074 N N . VAL B 1 28 ? 2.717 -16.953 0.96 1 97 28 VAL B N 1
ATOM 1075 C CA . VAL B 1 28 ? 3.752 -17.484 0.08 1 97 28 VAL B CA 1
ATOM 1076 C C . VAL B 1 28 ? 4.965 -16.562 0.092 1 97 28 VAL B C 1
ATOM 1078 O O . VAL B 1 28 ? 6.102 -17.016 0.235 1 97 28 VAL B O 1
ATOM 1081 N N . VAL B 1 29 ? 4.738 -15.273 -0.029 1 97.19 29 VAL B N 1
ATOM 1082 C CA . VAL B 1 29 ? 5.836 -14.305 -0.041 1 97.19 29 VAL B CA 1
ATOM 1083 C C . VAL B 1 29 ? 6.57 -14.336 1.298 1 97.19 29 VAL B C 1
ATOM 1085 O O . VAL B 1 29 ? 7.801 -14.273 1.34 1 97.19 29 VAL B O 1
ATOM 1088 N N . THR B 1 30 ? 5.812 -14.453 2.359 1 96.06 30 THR B N 1
ATOM 1089 C CA . THR B 1 30 ? 6.402 -14.547 3.691 1 96.06 30 THR B CA 1
ATOM 1090 C C . THR B 1 30 ? 7.25 -15.805 3.82 1 96.06 30 THR B C 1
ATOM 1092 O O . THR B 1 30 ? 8.375 -15.75 4.324 1 96.06 30 THR B O 1
ATOM 1095 N N . ARG B 1 31 ? 6.809 -16.922 3.318 1 96 31 ARG B N 1
ATOM 1096 C CA . ARG B 1 31 ? 7.527 -18.203 3.344 1 96 31 ARG B CA 1
ATOM 1097 C C . ARG B 1 31 ? 8.836 -18.109 2.566 1 96 31 ARG B C 1
ATOM 1099 O O . ARG B 1 31 ? 9.836 -18.703 2.953 1 96 31 ARG B O 1
ATOM 1106 N N . MET B 1 32 ? 8.867 -17.266 1.646 1 96.44 32 MET B N 1
ATOM 1107 C CA . MET B 1 32 ? 10.023 -17.203 0.75 1 96.44 32 MET B CA 1
ATOM 1108 C C . MET B 1 32 ? 10.969 -16.078 1.172 1 96.44 32 MET B C 1
ATOM 1110 O O . MET B 1 32 ? 11.883 -15.719 0.429 1 96.44 32 MET B O 1
ATOM 1114 N N . GLY B 1 33 ? 10.688 -15.508 2.281 1 94 33 GLY B N 1
ATOM 1115 C CA . GLY B 1 33 ? 11.664 -14.609 2.879 1 94 33 GLY B CA 1
ATOM 1116 C C . GLY B 1 33 ? 11.336 -13.148 2.676 1 94 33 GLY B C 1
ATOM 1117 O O . GLY B 1 33 ? 12.133 -12.273 3.021 1 94 33 GLY B O 1
ATOM 1118 N N . GLY B 1 34 ? 10.219 -12.875 2.07 1 95.81 34 GLY B N 1
ATOM 1119 C CA . GLY B 1 34 ? 9.812 -11.492 1.896 1 95.81 34 GLY B CA 1
ATOM 1120 C C . GLY B 1 34 ? 9.109 -10.914 3.113 1 95.81 34 GLY B C 1
ATOM 1121 O O . GLY B 1 34 ? 8.539 -11.656 3.912 1 95.81 34 GLY B O 1
ATOM 1122 N N . ASN B 1 35 ? 9.273 -9.555 3.346 1 95.69 35 ASN B N 1
ATOM 1123 C CA . ASN B 1 35 ? 8.469 -8.812 4.305 1 95.69 35 ASN B CA 1
ATOM 1124 C C . ASN B 1 35 ? 7.215 -8.234 3.656 1 95.69 35 ASN B C 1
ATOM 1126 O O . ASN B 1 35 ? 7.293 -7.25 2.914 1 95.69 35 ASN B O 1
ATOM 1130 N N . HIS B 1 36 ? 6.082 -8.938 3.885 1 96.62 36 HIS B N 1
ATOM 1131 C CA . HIS B 1 36 ? 4.836 -8.492 3.27 1 96.62 36 HIS B CA 1
ATOM 1132 C C . HIS B 1 36 ? 4.199 -7.363 4.066 1 96.62 36 HIS B C 1
ATOM 1134 O O . HIS B 1 36 ? 4.16 -7.41 5.301 1 96.62 36 HIS B O 1
ATOM 1140 N N . HIS B 1 37 ? 3.725 -6.215 3.393 1 96.44 37 HIS B N 1
ATOM 1141 C CA . HIS B 1 37 ? 3.094 -5.07 4.039 1 96.44 37 HIS B CA 1
ATOM 1142 C C . HIS B 1 37 ? 1.574 -5.141 3.926 1 96.44 37 HIS B C 1
ATOM 1144 O O . HIS B 1 37 ? 0.863 -4.363 4.57 1 96.44 37 HIS B O 1
ATOM 1150 N N . GLY B 1 38 ? 1.045 -6.18 3.068 1 96.81 38 GLY B N 1
ATOM 1151 C CA . GLY B 1 38 ? -0.391 -6.367 2.947 1 96.81 38 GLY B CA 1
ATOM 1152 C C . GLY B 1 38 ? -0.917 -6.074 1.555 1 96.81 38 GLY B C 1
ATOM 1153 O O . GLY B 1 38 ? -0.184 -5.57 0.702 1 96.81 38 GLY B O 1
ATOM 1154 N N . TYR B 1 39 ? -2.143 -6.516 1.359 1 98.56 39 TYR B N 1
ATOM 1155 C CA . TYR B 1 39 ? -2.984 -6.07 0.255 1 98.56 39 TYR B CA 1
ATOM 1156 C C . TYR B 1 39 ? -4 -5.039 0.728 1 98.56 39 TYR B C 1
ATOM 1158 O O . TYR B 1 39 ? -4.438 -5.07 1.882 1 98.56 39 TYR B O 1
ATOM 1166 N N . PHE B 1 40 ? -4.352 -4.215 -0.092 1 98.38 40 PHE B N 1
ATOM 1167 C CA . PHE B 1 40 ? -5.312 -3.145 0.157 1 98.38 40 PHE B CA 1
ATOM 1168 C C . PHE B 1 40 ? -6.375 -3.109 -0.932 1 98.38 40 PHE B C 1
ATOM 1170 O O . PHE B 1 40 ? -6.086 -2.777 -2.082 1 98.38 40 PHE B O 1
ATOM 1177 N N . LEU B 1 41 ? -7.613 -3.443 -0.544 1 98.12 41 LEU B N 1
ATOM 1178 C CA . LEU B 1 41 ? -8.727 -3.68 -1.462 1 98.12 41 LEU B CA 1
ATOM 1179 C C . LEU B 1 41 ? -9.664 -2.482 -1.496 1 98.12 41 LEU B C 1
ATOM 1181 O O . LEU B 1 41 ? -9.656 -1.655 -0.581 1 98.12 41 LEU B O 1
ATOM 1185 N N . PRO B 1 42 ? -10.523 -2.445 -2.516 1 96.44 42 PRO B N 1
ATOM 1186 C CA . PRO B 1 42 ? -11.477 -1.334 -2.598 1 96.44 42 PRO B CA 1
ATOM 1187 C C . PRO B 1 42 ? -12.359 -1.225 -1.36 1 96.44 42 PRO B C 1
ATOM 1189 O O . PRO B 1 42 ? -12.812 -2.242 -0.826 1 96.44 42 PRO B O 1
ATOM 1192 N N . ALA B 1 43 ? -12.523 -0.076 -0.857 1 94.31 43 ALA B N 1
ATOM 1193 C CA . ALA B 1 43 ? -13.445 0.247 0.229 1 94.31 43 ALA B CA 1
ATOM 1194 C C . ALA B 1 43 ? -14.32 1.44 -0.134 1 94.31 43 ALA B C 1
ATOM 1196 O O . ALA B 1 43 ? -15.445 1.27 -0.612 1 94.31 43 ALA B O 1
ATOM 1197 N N . GLU B 1 44 ? -13.656 2.729 0.035 1 91.19 44 GLU B N 1
ATOM 1198 C CA . GLU B 1 44 ? -14.305 3.971 -0.372 1 91.19 44 GLU B CA 1
ATOM 1199 C C . GLU B 1 44 ? -13.539 4.648 -1.506 1 91.19 44 GLU B C 1
ATOM 1201 O O . GLU B 1 44 ? -12.328 4.867 -1.402 1 91.19 44 GLU B O 1
ATOM 1206 N N . GLY B 1 45 ? -14.219 4.836 -2.703 1 93.06 45 GLY B N 1
ATOM 1207 C CA . GLY B 1 45 ? -13.594 5.379 -3.9 1 93.06 45 GLY B CA 1
ATOM 1208 C C . GLY B 1 45 ? -13.742 4.473 -5.109 1 93.06 45 GLY B C 1
ATOM 1209 O O . GLY B 1 45 ? -14.844 4.012 -5.418 1 93.06 45 GLY B O 1
ATOM 1210 N N . ALA B 1 46 ? -12.547 4.258 -5.746 1 94 46 ALA B N 1
ATOM 1211 C CA . ALA B 1 46 ? -12.57 3.342 -6.883 1 94 46 ALA B CA 1
ATOM 1212 C C . ALA B 1 46 ? -12.922 1.924 -6.441 1 94 46 ALA B C 1
ATOM 1214 O O . ALA B 1 46 ? -12.367 1.418 -5.461 1 94 46 ALA B O 1
ATOM 1215 N N . ASN B 1 47 ? -13.75 1.304 -7.137 1 96.44 47 ASN B N 1
ATOM 1216 C CA . ASN B 1 47 ? -14.219 -0.02 -6.734 1 96.44 47 ASN B CA 1
ATOM 1217 C C . ASN B 1 47 ? -13.422 -1.125 -7.426 1 96.44 47 ASN B C 1
ATOM 1219 O O . ASN B 1 47 ? -13.719 -2.309 -7.254 1 96.44 47 ASN B O 1
ATOM 1223 N N . ASN B 1 48 ? -12.375 -0.661 -8.195 1 98.06 48 ASN B N 1
ATOM 1224 C CA . ASN B 1 48 ? -11.672 -1.672 -8.977 1 98.06 48 ASN B CA 1
ATOM 1225 C C . ASN B 1 48 ? -10.156 -1.515 -8.859 1 98.06 48 ASN B C 1
ATOM 1227 O O . ASN B 1 48 ? -9.406 -2.033 -9.688 1 98.06 48 ASN B O 1
ATOM 1231 N N . ILE B 1 49 ? -9.703 -0.724 -7.93 1 98.5 49 ILE B N 1
ATOM 1232 C CA . ILE B 1 49 ? -8.266 -0.525 -7.746 1 98.5 49 ILE B CA 1
ATOM 1233 C C . ILE B 1 49 ? -7.82 -1.153 -6.426 1 98.5 49 ILE B C 1
ATOM 1235 O O . ILE B 1 49 ? -8.445 -0.934 -5.387 1 98.5 49 ILE B O 1
ATOM 1239 N N . ALA B 1 50 ? -6.77 -2.018 -6.469 1 98.56 50 ALA B N 1
ATOM 1240 C CA . ALA B 1 50 ? -6.16 -2.631 -5.289 1 98.56 50 ALA B CA 1
ATOM 1241 C C . ALA B 1 50 ? -4.641 -2.477 -5.316 1 98.56 50 ALA B C 1
ATOM 1243 O O . ALA B 1 50 ? -4.059 -2.195 -6.367 1 98.56 50 ALA B O 1
ATOM 1244 N N . TYR B 1 51 ? -4.023 -2.617 -4.191 1 98.69 51 TYR B N 1
ATOM 1245 C CA . TYR B 1 51 ? -2.572 -2.506 -4.07 1 98.69 51 TYR B CA 1
ATOM 1246 C C . TYR B 1 51 ? -2.004 -3.658 -3.252 1 98.69 51 TYR B C 1
ATOM 1248 O O . TYR B 1 51 ? -2.703 -4.246 -2.426 1 98.69 51 TYR B O 1
ATOM 1256 N N . CYS B 1 52 ? -0.766 -3.936 -3.498 1 98.5 52 CYS B N 1
ATOM 1257 C CA . CYS B 1 52 ? 0.057 -4.844 -2.709 1 98.5 52 CYS B CA 1
ATOM 1258 C C . CYS B 1 52 ? 1.471 -4.301 -2.547 1 98.5 52 CYS B C 1
ATOM 1260 O O . CYS B 1 52 ? 2.029 -3.721 -3.48 1 98.5 52 CYS B O 1
ATOM 1262 N N . LEU B 1 53 ? 1.979 -4.418 -1.356 1 98.38 53 LEU B N 1
ATOM 1263 C CA . LEU B 1 53 ? 3.367 -4.031 -1.116 1 98.38 53 LEU B CA 1
ATOM 1264 C C . LEU B 1 53 ? 4.102 -5.113 -0.33 1 98.38 53 LEU B C 1
ATOM 1266 O O . LEU B 1 53 ? 3.578 -5.633 0.657 1 98.38 53 LEU B O 1
ATOM 1270 N N . PHE B 1 54 ? 5.355 -5.438 -0.738 1 98.19 54 PHE B N 1
ATOM 1271 C CA . PHE B 1 54 ? 6.246 -6.352 -0.033 1 98.19 54 PHE B CA 1
ATOM 1272 C C 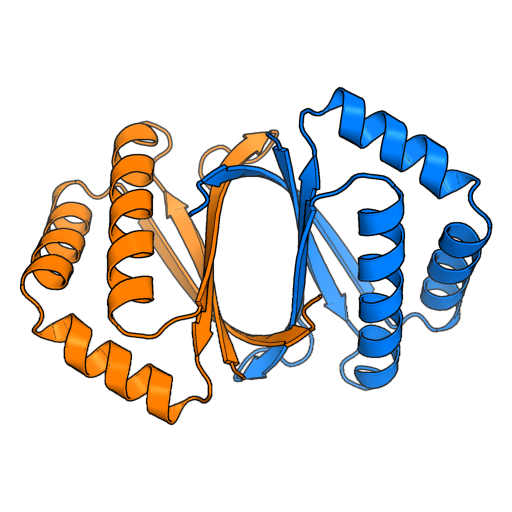. PHE B 1 54 ? 7.703 -6 -0.304 1 98.19 54 PHE B C 1
ATOM 1274 O O . PHE B 1 54 ? 8.039 -5.484 -1.374 1 98.19 54 PHE B O 1
ATOM 1281 N N . SER B 1 55 ? 8.555 -6.336 0.665 1 97.56 55 SER B N 1
ATOM 1282 C CA . SER B 1 55 ? 9.945 -5.895 0.601 1 97.56 55 SER B CA 1
ATOM 1283 C C . SER B 1 55 ? 10.906 -7.078 0.678 1 97.56 55 SER B C 1
ATOM 1285 O O . SER B 1 55 ? 10.578 -8.109 1.273 1 97.56 55 SER B O 1
ATOM 1287 N N . PHE B 1 56 ? 12.031 -6.91 0.051 1 97.56 56 PHE B N 1
ATOM 1288 C CA . PHE B 1 56 ? 13.219 -7.75 0.166 1 97.56 56 PHE B CA 1
ATOM 1289 C C . PHE B 1 56 ? 14.453 -6.906 0.481 1 97.56 56 PHE B C 1
ATOM 1291 O O . PHE B 1 56 ? 14.406 -5.68 0.392 1 97.56 56 PHE B O 1
ATOM 1298 N N . SER B 1 57 ? 15.547 -7.613 0.856 1 97.06 57 SER B N 1
ATOM 1299 C CA . SER B 1 57 ? 16.734 -6.91 1.303 1 97.06 57 SER B CA 1
ATOM 1300 C C . SER B 1 57 ? 17.359 -6.105 0.168 1 97.06 57 SER B C 1
ATOM 1302 O O . SER B 1 57 ? 17.969 -5.059 0.404 1 97.06 57 SER B O 1
ATOM 1304 N N . ASN B 1 58 ? 17.312 -6.637 -1.05 1 95 58 ASN B N 1
ATOM 1305 C CA . ASN B 1 58 ? 17.812 -5.992 -2.258 1 95 58 ASN B CA 1
ATOM 1306 C C . ASN B 1 58 ? 17.188 -6.59 -3.516 1 95 58 ASN B C 1
ATOM 1308 O O . ASN B 1 58 ? 16.391 -7.523 -3.434 1 95 58 ASN B O 1
ATOM 1312 N N . LEU B 1 59 ? 17.594 -6.023 -4.668 1 94.88 59 LEU B N 1
ATOM 1313 C CA . LEU B 1 59 ? 17.031 -6.445 -5.945 1 94.88 59 LEU B CA 1
ATOM 1314 C C . LEU B 1 59 ? 17.438 -7.883 -6.266 1 94.88 59 LEU B C 1
ATOM 1316 O O . LEU B 1 59 ? 16.656 -8.625 -6.879 1 94.88 59 LEU B O 1
ATOM 1320 N N . ALA B 1 60 ? 18.609 -8.297 -5.871 1 96 60 ALA B N 1
ATOM 1321 C CA . ALA B 1 60 ? 19.047 -9.664 -6.117 1 96 60 ALA B CA 1
ATOM 1322 C C . ALA B 1 60 ? 18.156 -10.672 -5.391 1 96 60 ALA B C 1
ATOM 1324 O O . ALA B 1 60 ? 17.766 -11.695 -5.957 1 96 60 ALA B O 1
ATOM 1325 N N . ASP B 1 61 ? 17.844 -10.305 -4.176 1 97.06 61 ASP B N 1
ATOM 1326 C CA . ASP B 1 61 ? 16.938 -11.156 -3.412 1 97.06 61 ASP B CA 1
ATOM 1327 C C . ASP B 1 61 ? 15.562 -11.219 -4.055 1 97.06 61 ASP B C 1
ATOM 1329 O O . ASP B 1 61 ? 14.914 -12.266 -4.066 1 97.06 61 ASP B O 1
ATOM 1333 N N . TYR B 1 62 ? 15.172 -10.141 -4.559 1 97.19 62 TYR B N 1
ATOM 1334 C CA . TYR B 1 62 ? 13.898 -1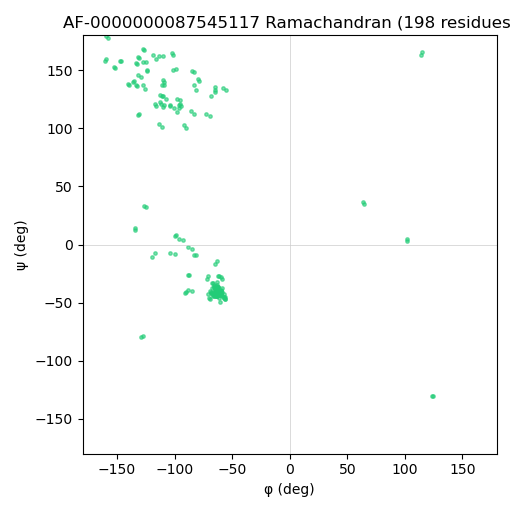0.109 -5.262 1 97.19 62 TYR B CA 1
ATOM 1335 C C . TYR B 1 62 ? 13.93 -11 -6.496 1 97.19 62 TYR B C 1
ATOM 1337 O O . TYR B 1 62 ? 12.977 -11.742 -6.758 1 97.19 62 TYR B O 1
ATOM 1345 N N . GLU B 1 63 ? 14.969 -10.906 -7.203 1 96.38 63 GLU B N 1
ATOM 1346 C CA . GLU B 1 63 ? 15.086 -11.734 -8.398 1 96.38 63 GLU B CA 1
ATOM 1347 C C . GLU B 1 63 ? 15.109 -13.219 -8.039 1 96.38 63 GLU B C 1
ATOM 1349 O O . GLU B 1 63 ? 14.547 -14.047 -8.758 1 96.38 63 GLU B O 1
ATOM 1354 N N . ARG B 1 64 ? 15.805 -13.508 -7.062 1 97.06 64 ARG B N 1
ATOM 1355 C CA . ARG B 1 64 ? 15.805 -14.891 -6.602 1 97.06 64 ARG B CA 1
ATOM 1356 C C . ARG B 1 64 ? 14.391 -15.359 -6.27 1 97.06 64 ARG B C 1
ATOM 1358 O O . ARG B 1 64 ? 13.992 -16.469 -6.648 1 97.06 64 ARG B O 1
ATOM 1365 N N . TYR B 1 65 ? 13.672 -14.523 -5.547 1 97.62 65 TYR B N 1
ATOM 1366 C CA . TYR B 1 65 ? 12.281 -14.82 -5.23 1 97.62 65 TYR B CA 1
ATOM 1367 C C . TYR B 1 65 ? 11.469 -15.055 -6.5 1 97.62 65 TYR B C 1
ATOM 1369 O O . TYR B 1 65 ? 10.68 -16 -6.574 1 97.62 65 TYR B O 1
ATOM 1377 N N . ARG B 1 66 ? 11.648 -14.172 -7.449 1 96.56 66 ARG B N 1
ATOM 1378 C CA . ARG B 1 66 ? 10.898 -14.312 -8.695 1 96.56 66 ARG B CA 1
ATOM 1379 C C . ARG B 1 66 ? 11.203 -15.648 -9.367 1 96.56 66 ARG B C 1
ATOM 1381 O O . ARG B 1 66 ? 10.297 -16.312 -9.867 1 96.56 66 ARG B O 1
ATOM 1388 N N . SER B 1 67 ? 12.422 -15.984 -9.359 1 97.19 67 SER B N 1
ATOM 1389 C CA . SER B 1 67 ? 12.836 -17.234 -9.977 1 97.19 67 SER B CA 1
ATOM 1390 C C . SER B 1 67 ? 12.25 -18.438 -9.234 1 97.19 67 SER B C 1
ATOM 1392 O O . SER B 1 67 ? 11.766 -19.391 -9.859 1 97.19 67 SER B O 1
ATOM 1394 N N . GLU B 1 68 ? 12.266 -18.344 -8.023 1 97.25 68 GLU B N 1
ATOM 1395 C CA . GLU B 1 68 ? 11.719 -19.422 -7.211 1 97.25 68 GLU B CA 1
ATOM 1396 C C . GLU B 1 68 ? 10.203 -19.516 -7.375 1 97.25 68 GLU B C 1
ATOM 1398 O O . GLU B 1 68 ? 9.648 -20.609 -7.43 1 97.25 68 GLU B O 1
ATOM 1403 N N . ALA B 1 69 ? 9.523 -18.453 -7.422 1 96.38 69 ALA B N 1
ATOM 1404 C CA . ALA B 1 69 ? 8.07 -18.406 -7.555 1 96.38 69 ALA B CA 1
ATOM 1405 C C . ALA B 1 69 ? 7.625 -19.016 -8.883 1 96.38 69 ALA B C 1
ATOM 1407 O O . ALA B 1 69 ? 6.551 -19.609 -8.969 1 96.38 69 ALA B O 1
ATOM 1408 N N . GLU B 1 70 ? 8.445 -18.812 -9.867 1 96.25 70 GLU B N 1
ATOM 1409 C CA . GLU B 1 70 ? 8.094 -19.312 -11.195 1 96.25 70 GLU B CA 1
ATOM 1410 C C . GLU B 1 70 ? 7.891 -20.812 -11.195 1 96.25 70 GLU B C 1
ATOM 1412 O O . GLU B 1 70 ? 7.094 -21.344 -11.977 1 96.25 70 GLU B O 1
ATOM 1417 N N . VAL B 1 71 ? 8.57 -21.5 -10.336 1 96.69 71 VAL B N 1
ATOM 1418 C CA . VAL B 1 71 ? 8.539 -22.953 -10.422 1 96.69 71 VAL B CA 1
ATOM 1419 C C . VAL B 1 71 ? 7.91 -23.531 -9.148 1 96.69 71 VAL B C 1
ATOM 1421 O O . VAL B 1 71 ? 7.68 -24.734 -9.055 1 96.69 71 VAL B O 1
ATOM 1424 N N . ASP B 1 72 ? 7.617 -22.781 -8.109 1 97.38 72 ASP B N 1
ATOM 1425 C CA . ASP B 1 72 ? 6.961 -23.25 -6.891 1 97.38 72 ASP B CA 1
ATOM 1426 C C . ASP B 1 72 ? 5.512 -23.641 -7.168 1 97.38 72 ASP B C 1
ATOM 1428 O O . ASP B 1 72 ? 4.742 -22.859 -7.734 1 97.38 72 ASP B O 1
ATOM 1432 N N . PRO B 1 73 ? 5.176 -24.812 -6.762 1 97.44 73 PRO B N 1
ATOM 1433 C CA . PRO B 1 73 ? 3.842 -25.297 -7.117 1 97.44 73 PRO B CA 1
ATOM 1434 C C . PRO B 1 73 ? 2.721 -24.406 -6.59 1 97.44 73 PRO B C 1
ATOM 1436 O O . PRO B 1 73 ? 1.71 -24.219 -7.27 1 97.44 73 PRO B O 1
ATOM 1439 N N . GLU B 1 74 ? 2.807 -23.922 -5.457 1 97.44 74 GLU B N 1
ATOM 1440 C CA . GLU B 1 74 ? 1.775 -23.047 -4.902 1 97.44 74 GLU B CA 1
ATOM 1441 C C . GLU B 1 74 ? 1.682 -21.75 -5.684 1 97.44 74 GLU B C 1
ATOM 1443 O O . GLU B 1 74 ? 0.583 -21.25 -5.945 1 97.44 74 GLU B O 1
ATOM 1448 N N . CYS B 1 75 ? 2.748 -21.188 -6.047 1 97.56 75 CYS B N 1
ATOM 1449 C CA . CYS B 1 75 ? 2.779 -19.953 -6.828 1 97.56 75 CYS B CA 1
ATOM 1450 C C . CYS B 1 75 ? 2.186 -20.172 -8.211 1 97.56 75 CYS B C 1
ATOM 1452 O O . CYS B 1 75 ? 1.42 -19.344 -8.703 1 97.56 75 CYS B O 1
ATOM 1454 N N . VAL B 1 76 ? 2.561 -21.25 -8.805 1 97.56 76 VAL B N 1
ATOM 1455 C CA . VAL B 1 76 ? 2.051 -21.578 -10.133 1 97.56 76 VAL B CA 1
ATOM 1456 C C . VAL B 1 76 ? 0.53 -21.703 -10.086 1 97.56 76 VAL B C 1
ATOM 1458 O O . VAL B 1 76 ? -0.167 -21.234 -10.984 1 97.56 76 VAL B O 1
ATOM 1461 N N . GLU B 1 77 ? 0.077 -22.281 -9.148 1 97.56 77 GLU B N 1
ATOM 1462 C CA . GLU B 1 77 ? -1.366 -22.438 -9 1 97.56 77 GLU B CA 1
ATOM 1463 C C . GLU B 1 77 ? -2.062 -21.094 -8.836 1 97.56 77 GLU B C 1
ATOM 1465 O O . GLU B 1 77 ? -3.129 -20.859 -9.414 1 97.56 77 GLU B O 1
ATOM 1470 N N . LEU B 1 78 ? -1.495 -20.219 -8.039 1 97.12 78 LEU B N 1
ATOM 1471 C CA . LEU B 1 78 ? -2.055 -18.891 -7.824 1 97.12 78 LEU B CA 1
ATOM 1472 C C . LEU B 1 78 ? -2.102 -18.109 -9.133 1 97.12 78 LEU B C 1
ATOM 1474 O O . LEU B 1 78 ? -3.113 -17.484 -9.445 1 97.12 78 LEU B O 1
ATOM 1478 N N . VAL B 1 79 ? -1.053 -18.188 -9.922 1 96.5 79 VAL B N 1
ATOM 1479 C CA . VAL B 1 79 ? -0.973 -17.484 -11.203 1 96.5 79 VAL B CA 1
ATOM 1480 C C . VAL B 1 79 ? -1.981 -18.062 -12.18 1 96.5 79 VAL B C 1
ATOM 1482 O O . VAL B 1 79 ? -2.654 -17.328 -12.914 1 96.5 79 VAL B O 1
ATOM 1485 N N . THR B 1 80 ? -2.146 -19.344 -12.109 1 96.94 80 THR B N 1
ATOM 1486 C CA . THR B 1 80 ? -3.094 -20.016 -12.984 1 96.94 80 THR B CA 1
ATOM 1487 C C . THR B 1 80 ? -4.527 -19.625 -12.641 1 96.94 80 THR B C 1
ATOM 1489 O O . THR B 1 80 ? -5.336 -19.359 -13.531 1 96.94 80 THR B O 1
ATOM 1492 N N . GLN B 1 81 ? -4.777 -19.578 -11.492 1 96.31 81 GLN B N 1
ATOM 1493 C CA . GLN B 1 81 ? -6.109 -19.188 -11.039 1 96.31 81 GLN B CA 1
ATOM 1494 C C . GLN B 1 81 ? -6.465 -17.781 -11.5 1 96.31 81 GLN B C 1
ATOM 1496 O O . GLN B 1 81 ? -7.562 -17.531 -12.008 1 96.31 81 GLN B O 1
ATOM 1501 N N . ALA B 1 82 ? -5.574 -16.875 -11.266 1 95.12 82 ALA B N 1
ATOM 1502 C CA . ALA B 1 82 ? -5.781 -15.492 -11.703 1 95.12 82 ALA B CA 1
ATOM 1503 C C . ALA B 1 82 ? -5.98 -15.422 -13.211 1 95.12 82 ALA B C 1
ATOM 1505 O O . ALA B 1 82 ? -6.797 -14.633 -13.703 1 95.12 82 ALA B O 1
ATOM 1506 N N . SER B 1 83 ? -5.23 -16.281 -14 1 95.62 83 SER B N 1
ATOM 1507 C CA . SER B 1 83 ? -5.312 -16.312 -15.453 1 95.62 83 SER B CA 1
ATOM 1508 C C . SER B 1 83 ? -6.637 -16.906 -15.922 1 95.62 83 SER B C 1
ATOM 1510 O O . SER B 1 83 ? -7.199 -16.469 -16.938 1 95.62 83 SER B O 1
ATOM 1512 N N . GLU B 1 84 ? -7.188 -17.703 -15.164 1 96.75 84 GLU B N 1
ATOM 1513 C CA . GLU B 1 84 ? -8.422 -18.375 -15.555 1 96.75 84 GLU B CA 1
ATOM 1514 C C . GLU B 1 84 ? -9.648 -17.547 -15.18 1 96.75 84 GLU B C 1
ATOM 1516 O O . GLU B 1 84 ? -10.57 -17.406 -15.984 1 96.75 84 GLU B O 1
ATOM 1521 N N . GLN B 1 85 ? -9.625 -16.969 -14.117 1 96.88 85 GLN B N 1
ATOM 1522 C CA . GLN B 1 85 ? -10.789 -16.25 -13.617 1 96.88 85 GLN B CA 1
ATOM 1523 C C . GLN B 1 85 ? -10.789 -14.805 -14.109 1 96.88 85 GLN B C 1
ATOM 1525 O O . GLN B 1 85 ? -11.844 -14.164 -14.164 1 96.88 85 GLN B O 1
ATOM 1530 N N . LYS B 1 86 ? -9.617 -14.344 -14.375 1 97.19 86 LYS B N 1
ATOM 1531 C CA . LYS B 1 86 ? -9.438 -13.039 -15.008 1 97.19 86 LYS B CA 1
ATOM 1532 C C . LYS B 1 86 ? -9.938 -11.914 -14.109 1 97.19 86 LYS B C 1
ATOM 1534 O O . LYS B 1 86 ? -10.555 -10.961 -14.586 1 97.19 86 LYS B O 1
ATOM 1539 N N . PHE B 1 87 ? -9.758 -12.094 -12.789 1 97.56 87 PHE B N 1
ATOM 1540 C CA . PHE B 1 87 ? -10.203 -11.055 -11.875 1 97.56 87 PHE B CA 1
ATOM 1541 C C . PHE B 1 87 ? -9.164 -9.938 -11.781 1 97.56 87 PHE B C 1
ATOM 1543 O O . PHE B 1 87 ? -9.391 -8.93 -11.102 1 97.56 87 PHE B O 1
ATOM 1550 N N . ILE B 1 88 ? -8.031 -10.219 -12.367 1 97.81 88 ILE B N 1
ATOM 1551 C CA . ILE B 1 88 ? -7.043 -9.164 -12.562 1 97.81 88 ILE B CA 1
ATOM 1552 C C . ILE B 1 88 ? -7.047 -8.711 -14.016 1 97.81 88 ILE B C 1
ATOM 1554 O O . ILE B 1 88 ? -6.75 -9.5 -14.922 1 97.81 88 ILE B O 1
ATOM 1558 N N . LEU B 1 89 ? -7.348 -7.453 -14.203 1 98.12 89 LEU B N 1
ATOM 1559 C CA . LEU B 1 89 ? -7.414 -6.91 -15.555 1 98.12 89 LEU B CA 1
ATOM 1560 C C . LEU B 1 89 ? -6.059 -6.363 -15.984 1 98.12 89 LEU B C 1
ATOM 1562 O O . LEU B 1 89 ? -5.66 -6.527 -17.141 1 98.12 89 LEU B O 1
ATOM 1566 N N . SER B 1 90 ? -5.387 -5.707 -15.117 1 97.75 90 SER B N 1
ATOM 1567 C CA . SER B 1 90 ? -4.035 -5.207 -15.359 1 97.75 90 SER B CA 1
ATOM 1568 C C . SER B 1 90 ? -3.32 -4.906 -14.039 1 97.75 90 SER B C 1
ATOM 1570 O O . SER B 1 90 ? -3.955 -4.824 -12.992 1 97.75 90 SER B O 1
ATOM 1572 N N . TYR B 1 91 ? -2.014 -4.895 -14.117 1 97.38 91 TYR B N 1
ATOM 1573 C CA . TYR B 1 91 ? -1.218 -4.484 -12.969 1 97.38 91 TYR B CA 1
ATOM 1574 C C . TYR B 1 91 ? 0.057 -3.775 -13.414 1 97.38 91 TYR B C 1
ATOM 1576 O O . TYR B 1 91 ? 0.49 -3.926 -14.555 1 97.38 91 TYR B O 1
ATOM 1584 N N . GLU B 1 92 ? 0.6 -2.996 -12.508 1 97 92 GLU B N 1
ATOM 1585 C CA . GLU B 1 92 ? 1.883 -2.318 -12.664 1 97 92 GLU B CA 1
ATOM 1586 C C . GLU B 1 92 ? 2.73 -2.432 -11.406 1 97 92 GLU B C 1
ATOM 1588 O O . GLU B 1 92 ? 2.209 -2.344 -10.289 1 97 92 GLU B O 1
ATOM 1593 N N . ARG B 1 93 ? 4.004 -2.646 -11.664 1 96.38 93 ARG B N 1
ATOM 1594 C CA . ARG B 1 93 ? 4.949 -2.738 -10.555 1 96.38 93 ARG B CA 1
ATOM 1595 C C . ARG B 1 93 ? 5.867 -1.521 -10.516 1 96.38 93 ARG B C 1
ATOM 1597 O O . ARG B 1 93 ? 6.312 -1.038 -11.562 1 96.38 93 ARG B O 1
ATOM 1604 N N . SER B 1 94 ? 6.125 -1.056 -9.328 1 96.31 94 SER B N 1
ATOM 1605 C CA . SER B 1 94 ? 7.148 -0.057 -9.031 1 96.31 94 SER B CA 1
ATOM 1606 C C . SER B 1 94 ? 8.062 -0.519 -7.902 1 96.31 94 SER B C 1
ATOM 1608 O O . SER B 1 94 ? 7.613 -1.211 -6.98 1 96.31 94 SER B O 1
ATOM 1610 N N . PHE B 1 95 ? 9.328 -0.165 -8.008 1 96.88 95 PHE B N 1
ATOM 1611 C CA . PHE B 1 95 ? 10.305 -0.531 -6.992 1 96.88 95 PHE B CA 1
ATOM 1612 C C . PHE B 1 95 ? 10.75 0.694 -6.203 1 96.88 95 PHE B C 1
ATOM 1614 O O . PHE B 1 95 ? 11.258 1.659 -6.777 1 96.88 95 PHE B O 1
ATOM 1621 N N . LEU B 1 96 ? 10.461 0.606 -4.934 1 98 96 LEU B N 1
ATOM 1622 C CA . LEU B 1 96 ? 10.609 1.753 -4.047 1 98 96 LEU B CA 1
ATOM 1623 C C . LEU B 1 96 ? 11.5 1.405 -2.857 1 98 96 LEU B C 1
ATOM 1625 O O . LEU B 1 96 ? 11.742 0.228 -2.58 1 98 96 LEU B O 1
ATOM 1629 N N . ARG B 1 97 ? 12.094 2.416 -2.256 1 97.38 97 ARG B N 1
ATOM 1630 C CA . ARG B 1 97 ? 12.852 2.266 -1.018 1 97.38 97 ARG B CA 1
ATOM 1631 C C . ARG B 1 97 ? 11.984 2.561 0.197 1 97.38 97 ARG B C 1
ATOM 1633 O O . ARG B 1 97 ? 11.469 3.672 0.347 1 97.38 97 ARG B O 1
ATOM 1640 N N . PRO B 1 98 ? 11.797 1.579 1.118 1 97.5 98 PRO B N 1
ATOM 1641 C CA . PRO B 1 98 ? 10.891 1.777 2.25 1 97.5 98 PRO B CA 1
ATOM 1642 C C . PRO B 1 98 ? 11.516 2.604 3.371 1 97.5 98 PRO B C 1
ATOM 1644 O O . PRO B 1 98 ? 12.727 2.52 3.604 1 97.5 98 PRO B O 1
ATOM 1647 N N . VAL B 1 99 ? 10.766 3.455 3.959 1 96.56 99 VAL B N 1
ATOM 1648 C CA . VAL B 1 99 ? 11.008 4.082 5.254 1 96.56 99 VAL B CA 1
ATOM 1649 C C . VAL B 1 9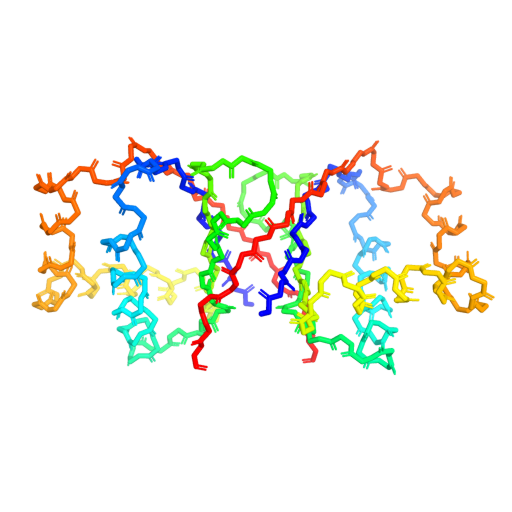9 ? 10 3.561 6.277 1 96.56 99 VAL B C 1
ATOM 1651 O O . VAL B 1 99 ? 8.82 3.908 6.23 1 96.56 99 VAL B O 1
ATOM 1654 N N . LEU B 1 100 ? 10.438 2.613 7.137 1 92.81 100 LEU B N 1
ATOM 1655 C CA . LEU B 1 100 ? 9.555 1.868 8.023 1 92.81 100 LEU B CA 1
ATOM 1656 C C . LEU B 1 100 ? 9.766 2.283 9.477 1 92.81 100 LEU B C 1
ATOM 1658 O O . LEU B 1 100 ? 10.727 2.984 9.797 1 92.81 100 LEU B O 1
ATOM 1662 N N . VAL B 1 101 ? 8.711 1.898 10.25 1 78.25 101 VAL B N 1
ATOM 1663 C CA . VAL B 1 101 ? 8.703 2.148 11.688 1 78.25 101 VAL B CA 1
ATOM 1664 C C . VAL B 1 101 ? 9.891 1.441 12.344 1 78.25 101 VAL B C 1
ATOM 1666 O O . VAL B 1 101 ? 10.305 0.372 11.891 1 78.25 101 VAL B O 1
#

Foldseek 3Di:
DKKKKKKFFFQLVCQVVVVVLQVLVVVVCVVLPKAWPGKAADDPDDSGIIMTMIDDPDVVSVVVSVVCLVPDPSSVVSVVVCVVVVRTVDMDIDMDDDDDD/DKKKKKKFFFALVCQVVVVVLQVLVCVVCVVLPKAWPGKAADDPDDSGIIMTMIDDPDVVSVVVVVVCLVPDPSSVVSVVVCVVVVRTVDMDIDMDDDDDD

Secondary structure (DSSP, 8-state):
-EEEEEEEEE-GGGHHHHHHHHHHHHHHHHHTT-EEEEEEEEEES-SSEEEEEEEESSHHHHHHHHHHHHH-HHHHHHHHHHHHH--EEEEEEEEEEEE--/-EEEEEEEEE-GGGHHHHHHHHHHHHHHHHHTT-EEEEEEEEEES-SSEEEEEEEESSHHHHHHHHHHHHH-HHHHHHHHHHHHH--EEEEEEEEEEEE--